Protein AF-A0A7S2QY95-F1 (afdb_monomer_lite)

Radius of gyration: 23.19 Å; chains: 1; bounding box: 65×45×65 Å

Structure (mmCIF, N/CA/C/O backbone):
data_AF-A0A7S2QY95-F1
#
_entry.id   AF-A0A7S2QY95-F1
#
loop_
_atom_site.group_PDB
_atom_site.id
_atom_site.type_symbol
_atom_site.label_atom_id
_atom_site.label_alt_id
_atom_site.label_comp_id
_atom_site.label_asym_id
_atom_site.label_entity_id
_atom_site.label_seq_id
_atom_site.pdbx_PDB_ins_code
_atom_site.Cartn_x
_atom_site.Cartn_y
_atom_site.Cartn_z
_atom_site.occupancy
_atom_site.B_iso_or_equiv
_atom_site.auth_seq_id
_atom_site.auth_comp_id
_atom_site.auth_asym_id
_atom_site.auth_atom_id
_atom_site.pdbx_PDB_model_num
ATOM 1 N N . PHE A 1 1 ? -26.913 -14.575 -24.805 1.00 24.47 1 PHE A N 1
ATOM 2 C CA . PHE A 1 1 ? -27.280 -13.683 -25.918 1.00 24.47 1 PHE A CA 1
ATOM 3 C C . PHE A 1 1 ? -26.791 -12.291 -25.570 1.00 24.47 1 PHE A C 1
ATOM 5 O O . PHE A 1 1 ? -27.277 -11.733 -24.597 1.00 24.47 1 PHE A O 1
ATOM 12 N N . SER A 1 2 ? -25.780 -11.774 -26.260 1.00 22.67 2 SER A N 1
ATOM 13 C CA . SER A 1 2 ? -25.308 -10.401 -26.062 1.00 22.67 2 SER A CA 1
ATOM 14 C C . SER A 1 2 ? -25.277 -9.720 -27.417 1.00 22.67 2 SER A C 1
ATOM 16 O O . SER A 1 2 ? -24.469 -10.082 -28.268 1.00 22.67 2 SER A O 1
ATOM 18 N N . SER A 1 3 ? -26.184 -8.774 -27.607 1.00 27.20 3 SER A N 1
ATOM 19 C CA . SER A 1 3 ? -26.197 -7.887 -28.764 1.00 27.20 3 SER A CA 1
ATOM 20 C C . SER A 1 3 ? -25.561 -6.561 -28.352 1.00 27.20 3 SER A C 1
ATOM 22 O O . SER A 1 3 ? -25.818 -6.063 -27.254 1.00 27.20 3 SER A O 1
ATOM 24 N N . ILE A 1 4 ? -24.696 -6.036 -29.214 1.00 30.75 4 ILE A N 1
ATOM 25 C CA . ILE A 1 4 ? -24.052 -4.728 -29.076 1.00 30.75 4 ILE A CA 1
ATOM 26 C C . ILE A 1 4 ? -24.971 -3.702 -29.728 1.00 30.75 4 ILE A C 1
ATOM 28 O O . ILE A 1 4 ? -25.503 -3.958 -30.806 1.00 30.75 4 ILE A O 1
ATOM 32 N N . TYR A 1 5 ? -25.127 -2.546 -29.091 1.00 32.78 5 TYR A N 1
ATOM 33 C CA . TYR A 1 5 ? -25.895 -1.441 -29.646 1.00 32.78 5 TYR A CA 1
ATOM 34 C C . TYR A 1 5 ? -25.088 -0.154 -29.557 1.00 32.78 5 TYR A C 1
ATOM 36 O O . TYR A 1 5 ? -24.395 0.091 -28.570 1.00 32.78 5 TYR A O 1
ATOM 44 N N . SER A 1 6 ? -25.172 0.640 -30.617 1.00 36.09 6 SER A N 1
ATOM 45 C CA . SER A 1 6 ? -24.443 1.889 -30.816 1.00 36.09 6 SER A CA 1
ATOM 46 C C . SER A 1 6 ? -25.407 2.953 -31.322 1.00 36.09 6 SER A C 1
ATOM 48 O O . SER A 1 6 ? -26.264 2.654 -32.153 1.00 36.09 6 SER A O 1
ATOM 50 N N . THR A 1 7 ? -25.226 4.191 -30.875 1.00 37.84 7 THR A N 1
ATOM 51 C CA . THR A 1 7 ? -25.863 5.367 -31.473 1.00 37.84 7 THR A CA 1
ATOM 52 C C . THR A 1 7 ? -24.799 6.412 -31.791 1.00 37.84 7 THR A C 1
ATOM 54 O O . THR A 1 7 ? -23.712 6.384 -31.212 1.00 37.84 7 THR A O 1
ATOM 57 N N . VAL A 1 8 ? -25.103 7.310 -32.723 1.00 41.44 8 VAL A N 1
ATOM 58 C CA . VAL A 1 8 ? -24.223 8.399 -33.154 1.00 41.44 8 VAL A CA 1
ATOM 59 C C . VAL A 1 8 ? -24.936 9.714 -32.871 1.00 41.44 8 VAL A C 1
ATOM 61 O O . VAL A 1 8 ? -26.116 9.857 -33.187 1.00 41.44 8 VAL A O 1
ATOM 64 N N . MET A 1 9 ? -24.219 10.658 -32.267 1.00 42.62 9 MET A N 1
ATOM 65 C CA . MET A 1 9 ? -24.684 12.025 -32.065 1.00 42.62 9 MET A CA 1
ATOM 66 C C . MET A 1 9 ? -23.600 12.982 -32.546 1.00 42.62 9 MET A C 1
ATOM 68 O O . MET A 1 9 ? -22.438 12.842 -32.163 1.00 42.62 9 MET A O 1
ATOM 72 N N . ASP A 1 10 ? -23.997 13.945 -33.369 1.00 47.09 10 ASP A N 1
ATOM 73 C CA . ASP A 1 10 ? -23.112 15.004 -33.835 1.00 47.09 10 ASP A CA 1
ATOM 74 C C . ASP A 1 10 ? -22.911 16.033 -32.715 1.00 47.09 10 ASP A C 1
ATOM 76 O O . ASP A 1 10 ? -23.877 16.533 -32.137 1.00 47.09 10 ASP A O 1
ATOM 80 N N . VAL A 1 11 ? -21.652 16.348 -32.405 1.00 46.66 11 VAL A N 1
ATOM 81 C CA . VAL A 1 11 ? -21.264 17.392 -31.442 1.00 46.66 11 VAL A CA 1
ATOM 82 C C . VAL A 1 11 ? -20.326 18.383 -32.122 1.00 46.66 11 VAL A C 1
ATOM 84 O O . VAL A 1 11 ? -19.432 17.979 -32.872 1.00 46.66 11 VAL A O 1
ATOM 87 N N . ASN A 1 12 ? -20.503 19.683 -31.876 1.00 47.72 12 ASN A N 1
ATOM 88 C CA . ASN A 1 12 ? -19.630 20.690 -32.473 1.00 47.72 12 ASN A CA 1
ATOM 89 C C . ASN A 1 12 ? -18.265 20.722 -31.768 1.00 47.72 12 ASN A C 1
ATOM 91 O O . ASN A 1 12 ? -18.117 20.398 -30.586 1.00 47.72 12 ASN A O 1
ATOM 95 N N . LEU A 1 13 ? -17.234 21.145 -32.504 1.00 40.94 13 LEU A N 1
ATOM 96 C CA . LEU A 1 13 ? -15.883 21.287 -31.964 1.00 40.94 13 LEU A CA 1
ATOM 97 C C . LEU A 1 13 ? -15.872 22.305 -30.811 1.00 40.94 13 LEU A C 1
ATOM 99 O O . LEU A 1 13 ? -16.264 23.457 -30.986 1.00 40.94 13 LEU A O 1
ATOM 103 N N . GLY A 1 14 ? -15.387 21.880 -29.643 1.00 40.41 14 GLY A N 1
ATOM 104 C CA . GLY A 1 14 ? -15.334 22.702 -28.430 1.00 40.41 14 GLY A CA 1
ATOM 105 C C . GLY A 1 14 ? -16.580 22.631 -27.540 1.00 40.41 14 GLY A C 1
ATOM 106 O O . GLY A 1 14 ? -16.559 23.201 -26.449 1.00 40.41 14 GLY A O 1
ATOM 107 N N . GLU A 1 15 ? -17.631 21.908 -27.939 1.00 42.28 15 GLU A N 1
ATOM 108 C CA . GLU A 1 15 ? -18.788 21.680 -27.071 1.00 42.28 15 GLU A CA 1
ATOM 109 C C . GLU A 1 15 ? -18.463 20.688 -25.946 1.00 42.28 15 GLU A C 1
ATOM 111 O O . GLU A 1 15 ? -17.775 19.673 -26.121 1.00 42.28 15 GLU A O 1
ATOM 116 N N . GLN A 1 16 ? -18.977 21.005 -24.759 1.00 38.88 16 GLN A N 1
ATOM 117 C CA . GLN A 1 16 ? -19.129 20.038 -23.684 1.00 38.88 16 GLN A CA 1
ATOM 118 C C . GLN A 1 16 ? -20.459 19.337 -23.903 1.00 38.88 16 GLN A C 1
ATOM 120 O O . GLN A 1 16 ? -21.488 19.991 -24.061 1.00 38.88 16 GLN A O 1
ATOM 125 N N . TYR A 1 17 ? -20.435 18.016 -23.901 1.00 44.50 17 TYR A N 1
ATOM 126 C CA . TYR A 1 17 ? -21.643 17.213 -23.957 1.00 44.50 17 TYR A CA 1
ATOM 127 C C . TYR A 1 17 ? -21.714 16.370 -22.695 1.00 44.50 17 TYR A C 1
ATOM 129 O O . TYR A 1 17 ? -20.695 16.009 -22.105 1.00 44.50 17 TYR A O 1
ATOM 137 N N . GLY A 1 18 ? -22.926 16.052 -22.269 1.00 40.97 18 GLY A N 1
ATOM 138 C CA . GLY A 1 18 ? -23.130 15.075 -21.221 1.00 40.97 18 GLY A CA 1
ATOM 139 C C . GLY A 1 18 ? -24.359 14.251 -21.516 1.00 40.97 18 GLY A C 1
ATOM 140 O O . GLY A 1 18 ? -25.303 14.738 -22.134 1.00 40.97 18 GLY A O 1
ATOM 141 N N . PHE A 1 19 ? -24.341 12.997 -21.091 1.00 46.19 19 PHE A N 1
ATOM 142 C CA . PHE A 1 19 ? -25.537 12.169 -21.098 1.00 46.19 19 PHE A CA 1
ATOM 143 C C . PHE A 1 19 ? -25.947 11.886 -19.657 1.00 46.19 19 PHE A C 1
ATOM 145 O O . PHE A 1 19 ? -25.110 11.642 -18.782 1.00 46.19 19 PHE A O 1
ATOM 152 N N . ALA A 1 20 ? -27.253 11.969 -19.410 1.00 39.69 20 ALA A N 1
ATOM 153 C CA . ALA A 1 20 ? -27.853 11.639 -18.132 1.00 39.69 20 ALA A CA 1
ATOM 154 C C . ALA A 1 20 ? -28.545 10.281 -18.243 1.00 39.69 20 ALA A C 1
ATOM 156 O O . ALA A 1 20 ? -29.417 10.087 -19.085 1.00 39.69 20 ALA A O 1
ATOM 157 N N . LEU A 1 21 ? -28.185 9.347 -17.371 1.00 43.72 21 LEU A N 1
ATOM 158 C CA . LEU A 1 21 ? -28.957 8.131 -17.162 1.00 43.72 21 LEU A CA 1
ATOM 159 C C . LEU A 1 21 ? -29.904 8.379 -15.995 1.00 43.72 21 LEU A C 1
ATOM 161 O O . LEU A 1 21 ? -29.448 8.656 -14.883 1.00 43.72 21 LEU A O 1
ATOM 165 N N . ILE A 1 22 ? -31.208 8.299 -16.255 1.00 42.00 22 ILE A N 1
ATOM 166 C CA . ILE A 1 22 ? -32.247 8.509 -15.247 1.00 42.00 22 ILE A CA 1
ATOM 167 C C . ILE A 1 22 ? -32.857 7.156 -14.895 1.00 42.00 22 ILE A C 1
ATOM 169 O O . ILE A 1 22 ? -33.333 6.440 -15.774 1.00 42.00 22 ILE A O 1
ATOM 173 N N . ASN A 1 23 ? -32.818 6.774 -13.620 1.00 42.03 23 ASN A N 1
ATOM 174 C CA . ASN A 1 23 ? -33.443 5.528 -13.187 1.00 42.03 23 ASN A CA 1
ATOM 175 C C . ASN A 1 23 ? -34.949 5.702 -12.917 1.00 42.03 23 ASN A C 1
ATOM 177 O O . ASN A 1 23 ? -35.483 6.810 -12.912 1.00 42.03 23 ASN A O 1
ATOM 181 N N . ALA A 1 24 ? -35.638 4.591 -12.642 1.00 37.69 24 ALA A N 1
ATOM 182 C CA . ALA A 1 24 ? -37.079 4.578 -12.375 1.00 37.69 24 ALA A CA 1
ATOM 183 C C . ALA A 1 24 ? -37.510 5.403 -11.143 1.00 37.69 24 ALA A C 1
ATOM 185 O O . ALA A 1 24 ? -38.691 5.708 -10.999 1.00 37.69 24 ALA A O 1
ATOM 186 N N . ALA A 1 25 ? -36.575 5.770 -10.262 1.00 38.50 25 ALA A N 1
ATOM 187 C CA . ALA A 1 25 ? -36.813 6.642 -9.114 1.00 38.50 25 ALA A CA 1
ATOM 188 C C . ALA A 1 25 ? -36.554 8.134 -9.425 1.00 38.50 25 ALA A C 1
ATOM 190 O O . ALA A 1 25 ? -36.654 8.969 -8.530 1.00 38.50 25 ALA A O 1
ATOM 191 N N . GLY A 1 26 ? -36.227 8.484 -10.677 1.00 39.44 26 GLY A N 1
ATOM 192 C CA . GLY A 1 26 ? -35.911 9.851 -11.103 1.00 39.44 26 GLY A CA 1
ATOM 193 C C . GLY A 1 26 ? -34.479 10.295 -10.782 1.00 39.44 26 GLY A C 1
ATOM 194 O O . GLY A 1 26 ? -34.140 11.464 -10.975 1.00 39.44 26 GLY A O 1
ATOM 195 N N . GLU A 1 27 ? -33.627 9.388 -10.299 1.00 37.03 27 GLU A N 1
ATOM 196 C CA . GLU A 1 27 ? -32.240 9.695 -9.953 1.00 37.03 27 GLU A CA 1
ATOM 197 C C . GLU A 1 27 ? -31.374 9.763 -11.210 1.00 37.03 27 GLU A C 1
ATOM 199 O O . GLU A 1 27 ? -31.453 8.887 -12.071 1.00 37.03 27 GLU A O 1
ATOM 204 N N . ARG A 1 28 ? -30.525 10.792 -11.298 1.00 39.47 28 ARG A N 1
ATOM 205 C CA . ARG A 1 28 ? -29.716 11.092 -12.484 1.00 39.47 28 ARG A CA 1
ATOM 206 C C . ARG A 1 28 ? -28.247 10.779 -12.230 1.00 39.47 28 ARG A C 1
ATOM 208 O O . ARG A 1 28 ? -27.662 11.314 -11.294 1.00 39.47 28 ARG A O 1
ATOM 215 N N . MET A 1 29 ? -27.629 9.984 -13.094 1.00 33.69 29 MET A N 1
ATOM 216 C CA . MET A 1 29 ? -26.171 9.932 -13.220 1.00 33.69 29 MET A CA 1
ATOM 217 C C . MET A 1 29 ? -25.768 10.681 -14.477 1.00 33.69 29 MET A C 1
ATOM 219 O O . MET A 1 29 ? -26.289 10.389 -15.547 1.00 33.69 29 MET A O 1
ATOM 223 N N . PHE A 1 30 ? -24.860 11.639 -14.337 1.00 34.69 30 PHE A N 1
ATOM 224 C CA . PHE A 1 30 ? -24.438 12.517 -15.418 1.00 34.69 30 PHE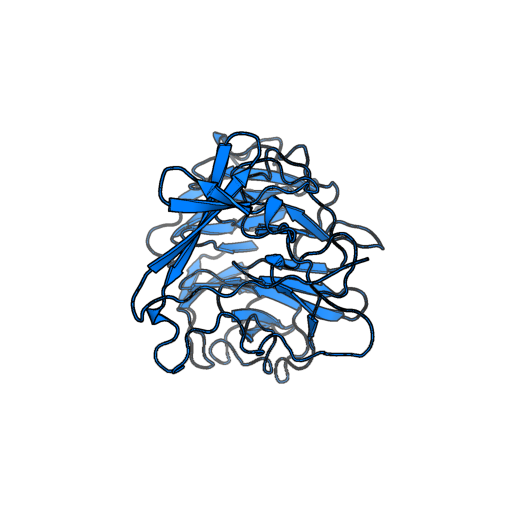 A CA 1
ATOM 225 C C . PHE A 1 30 ? -22.955 12.302 -15.695 1.00 34.69 30 PHE A C 1
ATOM 227 O O . PHE A 1 30 ? -22.142 12.384 -14.774 1.00 34.69 30 PHE A O 1
ATOM 234 N N . GLU A 1 31 ? -22.609 12.019 -16.946 1.00 38.22 31 GLU A N 1
ATOM 235 C CA . GLU A 1 31 ? -21.220 11.909 -17.384 1.00 38.22 31 GLU A CA 1
ATOM 236 C C . GLU A 1 31 ? -20.905 13.041 -18.360 1.00 38.22 31 GLU A C 1
ATOM 238 O O . GLU A 1 31 ? -21.672 13.288 -19.288 1.00 38.22 31 GLU A O 1
ATOM 243 N N . LEU A 1 32 ? -19.797 13.749 -18.117 1.00 30.59 32 LEU A N 1
ATOM 244 C CA . LEU A 1 32 ? -19.348 14.904 -18.895 1.00 30.59 32 LEU A CA 1
ATOM 245 C C . LEU A 1 32 ? -18.201 14.510 -19.830 1.00 30.59 32 LEU A C 1
ATOM 247 O O . LEU A 1 32 ? -17.141 14.081 -19.376 1.00 30.59 32 LEU A O 1
ATOM 251 N N . GLY A 1 33 ? -18.390 14.732 -21.127 1.00 40.75 33 GLY A N 1
ATOM 252 C CA . GLY A 1 33 ? -17.344 14.719 -22.144 1.00 40.75 33 GLY A CA 1
ATOM 253 C C . GLY A 1 33 ? -16.950 16.141 -22.555 1.00 40.75 33 GLY A C 1
ATOM 254 O O . GLY A 1 33 ? -17.764 17.063 -22.538 1.00 40.75 33 GLY A O 1
ATOM 255 N N . ASN A 1 34 ? -15.688 16.339 -22.943 1.00 33.59 34 ASN A N 1
ATOM 256 C CA . ASN A 1 34 ? -15.215 17.598 -23.527 1.00 33.59 34 ASN A CA 1
ATOM 257 C C . ASN A 1 34 ? -14.515 17.321 -24.866 1.00 33.59 34 ASN A C 1
ATOM 259 O O . ASN A 1 34 ? -13.537 16.570 -24.920 1.00 33.59 34 ASN A O 1
ATOM 263 N N . SER A 1 35 ? -15.008 17.958 -25.932 1.00 35.22 35 SER A N 1
ATOM 264 C CA . SER A 1 35 ? -14.480 17.881 -27.302 1.00 35.22 35 SER A CA 1
ATOM 265 C C . SER A 1 35 ? -12.999 18.299 -27.431 1.00 35.22 35 SER A C 1
ATOM 267 O O . SER A 1 35 ? -12.289 17.810 -28.310 1.00 35.22 35 SER A O 1
ATOM 269 N N . ALA A 1 36 ? -12.465 19.116 -26.515 1.00 33.81 36 ALA A N 1
ATOM 270 C CA . ALA A 1 36 ? -11.082 19.605 -26.560 1.00 33.81 36 ALA A CA 1
ATOM 271 C C . ALA A 1 36 ? -9.999 18.508 -26.443 1.00 33.81 36 ALA A C 1
ATOM 273 O O . ALA A 1 36 ? -8.845 18.759 -26.781 1.00 33.81 36 ALA A O 1
ATOM 274 N N . ARG A 1 37 ? -10.333 17.282 -26.006 1.00 37.44 37 ARG A N 1
ATOM 275 C CA . ARG A 1 37 ? -9.394 16.138 -26.022 1.00 37.44 37 ARG A CA 1
ATOM 276 C C . ARG A 1 37 ? -9.159 15.541 -27.420 1.00 37.44 37 ARG A C 1
ATOM 278 O O . ARG A 1 37 ? -8.276 14.701 -27.558 1.00 37.44 37 ARG A O 1
ATOM 285 N N . PHE A 1 38 ? -9.895 15.977 -28.446 1.00 40.19 38 PHE A N 1
ATOM 286 C CA . PHE A 1 38 ? -9.922 15.354 -29.778 1.00 40.19 38 PHE A CA 1
ATOM 287 C C . PHE A 1 38 ? -9.605 16.338 -30.921 1.00 40.19 38 PHE A C 1
ATOM 289 O O . PHE A 1 38 ? -10.160 16.242 -32.010 1.00 40.19 38 PHE A O 1
ATOM 296 N N . ILE A 1 39 ? -8.684 17.281 -30.688 1.00 37.03 39 ILE A N 1
ATOM 297 C CA . ILE A 1 39 ? -8.351 18.399 -31.599 1.00 37.03 39 ILE A CA 1
ATOM 298 C C . ILE A 1 39 ? -7.905 17.968 -33.016 1.00 37.03 39 ILE A C 1
ATOM 300 O O . ILE A 1 39 ? -7.988 18.771 -33.939 1.00 37.03 39 ILE A O 1
ATOM 304 N N . ASN A 1 40 ? -7.489 16.713 -33.226 1.00 35.53 40 ASN A N 1
ATOM 305 C CA . ASN A 1 40 ? -6.891 16.266 -34.493 1.00 35.53 40 ASN A CA 1
ATOM 306 C C . ASN A 1 40 ? -7.693 15.211 -35.277 1.00 35.53 40 ASN A C 1
ATOM 308 O O . ASN A 1 40 ? -7.124 14.572 -36.159 1.00 35.53 40 ASN A O 1
ATOM 312 N N . ILE A 1 41 ? -8.985 15.008 -35.001 1.00 40.22 41 ILE A N 1
ATOM 313 C CA . ILE A 1 41 ? -9.787 14.015 -35.739 1.00 40.22 41 ILE A CA 1
ATOM 314 C C . ILE A 1 41 ? -10.939 14.732 -36.444 1.00 40.22 41 ILE A C 1
ATOM 316 O O . ILE A 1 41 ? -11.922 15.129 -35.829 1.00 40.22 41 ILE A O 1
ATOM 320 N N . HIS A 1 42 ? -10.797 14.941 -37.753 1.00 30.55 42 HIS A N 1
ATOM 321 C CA . HIS A 1 42 ? -11.740 15.691 -38.587 1.00 30.55 42 HIS A CA 1
ATOM 322 C C . HIS A 1 42 ? -13.049 14.951 -38.917 1.00 30.55 42 HIS A C 1
ATOM 324 O O . HIS A 1 42 ? -13.632 15.225 -39.959 1.00 30.55 42 HIS A O 1
ATOM 330 N N . GLN A 1 43 ? -13.551 14.088 -38.027 1.00 31.12 43 GLN A N 1
ATOM 331 C CA . GLN A 1 43 ? -14.965 13.698 -37.960 1.00 31.12 43 GLN A CA 1
ATOM 332 C C . GLN A 1 43 ? -15.347 13.381 -36.503 1.00 31.12 43 GLN A C 1
ATOM 334 O O . GLN A 1 43 ? -14.679 12.553 -35.879 1.00 31.12 43 GLN A O 1
ATOM 339 N N . PRO A 1 44 ? -16.396 14.007 -35.931 1.00 33.06 44 PRO A N 1
ATOM 340 C CA . PRO A 1 44 ? -16.878 13.679 -34.598 1.00 33.06 44 PRO A CA 1
ATOM 341 C C . PRO A 1 44 ? -17.721 12.407 -34.694 1.00 33.06 44 PRO A C 1
ATOM 343 O O . PRO A 1 44 ? -18.944 12.439 -34.721 1.00 33.06 44 PRO A O 1
ATOM 346 N N . VAL A 1 45 ? -17.047 11.268 -34.781 1.00 32.03 45 VAL A N 1
ATOM 347 C CA . VAL A 1 45 ? -17.688 9.963 -34.690 1.00 32.03 45 VAL A CA 1
ATOM 348 C C . VAL A 1 45 ? -17.337 9.396 -33.319 1.00 32.03 45 VAL A C 1
ATOM 350 O O . VAL A 1 45 ? -16.172 9.125 -33.038 1.00 32.03 45 VAL A O 1
ATOM 353 N N . LEU A 1 46 ? -18.337 9.124 -32.473 1.00 35.00 46 LEU A N 1
ATOM 354 C CA . LEU A 1 46 ? -18.188 8.241 -31.299 1.00 35.00 46 LEU A CA 1
ATOM 355 C C . LEU A 1 46 ? -17.955 6.767 -31.698 1.00 35.00 46 LEU A C 1
ATOM 357 O O . LEU A 1 46 ? -18.193 5.851 -30.918 1.00 35.00 46 LEU A O 1
ATOM 361 N N . THR A 1 47 ? -17.480 6.520 -32.916 1.00 32.38 47 THR A N 1
ATOM 362 C CA . THR A 1 47 ? -17.123 5.210 -33.439 1.00 32.38 47 THR A CA 1
ATOM 363 C C . THR A 1 47 ? -16.019 5.354 -34.483 1.00 32.38 47 THR A C 1
ATOM 365 O O . THR A 1 47 ? -16.254 5.245 -35.679 1.00 32.38 47 THR A O 1
ATOM 368 N N . GLU A 1 48 ? -14.784 5.498 -34.020 1.00 28.97 48 GLU A N 1
ATOM 369 C CA . GLU A 1 48 ? -13.675 4.791 -34.653 1.00 28.97 48 GLU A CA 1
ATOM 370 C C . GLU A 1 48 ? -12.999 3.938 -33.587 1.00 28.97 48 GLU A C 1
ATOM 372 O O . GLU A 1 48 ? -12.146 4.387 -32.828 1.00 28.97 48 GLU A O 1
ATOM 377 N N . GLY A 1 49 ? -13.449 2.689 -33.486 1.00 30.62 49 GLY A N 1
ATOM 378 C CA . GLY A 1 49 ? -12.612 1.566 -33.907 1.00 30.62 49 GLY A CA 1
ATOM 379 C C . GLY A 1 49 ? -11.285 1.276 -33.205 1.00 30.62 49 GLY A C 1
ATOM 380 O O . GLY A 1 49 ? -10.749 0.194 -33.395 1.00 30.62 49 GLY A O 1
ATOM 381 N N . SER A 1 50 ? -10.765 2.135 -32.336 1.00 31.11 50 SER A N 1
ATOM 382 C CA . SER A 1 50 ? -9.588 1.832 -31.510 1.00 31.11 50 SER A CA 1
ATOM 383 C C . SER A 1 50 ? -9.933 0.954 -30.297 1.00 31.11 50 SER A C 1
ATOM 385 O O . SER A 1 50 ? -9.045 0.493 -29.586 1.00 31.11 50 SER A O 1
ATOM 387 N N . CYS A 1 51 ? -11.218 0.615 -30.134 1.00 30.73 51 CYS A N 1
ATOM 388 C CA . CYS A 1 51 ? -11.702 -0.522 -29.346 1.00 30.73 51 CYS A CA 1
ATOM 389 C C . CYS A 1 51 ? -12.088 -1.747 -30.210 1.00 30.73 51 CYS A C 1
ATOM 391 O O . CYS A 1 51 ? -12.709 -2.668 -29.688 1.00 30.73 51 CYS A O 1
ATOM 393 N N . LEU A 1 52 ? -11.751 -1.775 -31.512 1.00 29.52 52 LEU A N 1
ATOM 394 C CA . LEU A 1 52 ? -12.091 -2.865 -32.451 1.00 29.52 52 LEU A CA 1
ATOM 395 C C . LEU A 1 52 ? -10.905 -3.762 -32.845 1.00 29.52 52 LEU A C 1
ATOM 397 O O . LEU A 1 52 ? -10.981 -4.479 -33.840 1.00 29.52 52 LEU A O 1
ATOM 401 N N . ALA A 1 53 ? -9.831 -3.804 -32.056 1.00 25.94 53 ALA A N 1
ATOM 402 C CA . ALA A 1 53 ? -8.932 -4.951 -32.134 1.00 25.94 53 ALA A CA 1
ATOM 403 C C . ALA A 1 53 ? -9.502 -6.091 -31.274 1.00 25.94 53 ALA A C 1
ATOM 405 O O . ALA A 1 53 ? -9.408 -6.064 -30.047 1.00 25.94 53 ALA A O 1
ATOM 406 N N . GLU A 1 54 ? -10.087 -7.104 -31.916 1.00 28.75 54 GLU A N 1
ATOM 407 C CA . GLU A 1 54 ? -10.260 -8.414 -31.291 1.00 28.75 54 GLU A CA 1
ATOM 408 C C . GLU A 1 54 ? -8.878 -8.977 -30.925 1.00 28.75 54 GLU A C 1
ATOM 410 O O . GLU A 1 54 ? -8.067 -9.267 -31.804 1.00 28.75 54 GLU A O 1
ATOM 415 N N . ILE A 1 55 ? -8.602 -9.179 -29.635 1.00 29.16 55 ILE A N 1
ATOM 416 C CA . ILE A 1 55 ? -7.515 -10.071 -29.215 1.00 29.16 55 ILE A CA 1
ATOM 417 C C . ILE A 1 55 ? -8.144 -11.440 -28.963 1.00 29.16 55 ILE A C 1
ATOM 419 O O . ILE A 1 55 ? -8.657 -11.722 -27.882 1.00 29.16 55 ILE A O 1
ATOM 423 N N . ASN A 1 56 ? -8.137 -12.281 -29.995 1.00 27.89 56 ASN A N 1
ATOM 424 C CA . ASN A 1 56 ? -8.663 -13.639 -29.943 1.00 27.89 56 ASN A CA 1
ATOM 425 C C . ASN A 1 56 ? -7.532 -14.657 -29.750 1.00 27.89 56 ASN A C 1
ATOM 427 O O . ASN A 1 56 ? -6.881 -15.068 -30.706 1.00 27.89 56 ASN A O 1
ATOM 431 N N . ALA A 1 57 ? -7.351 -15.088 -28.501 1.00 24.39 57 ALA A N 1
ATOM 432 C CA . ALA A 1 57 ? -7.060 -16.472 -28.123 1.00 24.39 57 ALA A CA 1
ATOM 433 C C . ALA A 1 57 ? -7.309 -16.634 -26.610 1.00 24.39 57 ALA A C 1
ATOM 435 O O . ALA A 1 57 ? -6.424 -16.381 -25.800 1.00 24.39 57 ALA A O 1
ATOM 436 N N . GLY A 1 58 ? -8.517 -17.065 -26.228 1.00 23.36 58 GLY A N 1
ATOM 437 C CA . GLY A 1 58 ? -8.714 -17.738 -24.936 1.00 23.36 58 GLY A CA 1
ATOM 438 C C . GLY A 1 58 ? -9.248 -16.941 -23.737 1.00 23.36 58 GLY A C 1
ATOM 439 O O . GLY A 1 58 ? -8.927 -17.322 -22.619 1.00 23.36 58 GLY A O 1
ATOM 440 N N . GLY A 1 59 ? -10.111 -15.931 -23.922 1.00 23.62 59 GLY A N 1
ATOM 441 C CA . GLY A 1 59 ? -11.005 -15.451 -22.846 1.00 23.62 59 GLY A CA 1
ATOM 442 C C . GLY A 1 59 ? -10.988 -13.936 -22.613 1.00 23.62 59 GLY A C 1
ATOM 443 O O . GLY A 1 59 ? -10.071 -13.404 -22.005 1.00 23.62 59 GLY A O 1
ATOM 444 N N . THR A 1 60 ? -12.016 -13.236 -23.093 1.00 23.02 60 THR A N 1
ATOM 445 C CA . THR A 1 60 ? -12.180 -11.765 -23.078 1.00 23.02 60 THR A CA 1
ATOM 446 C C . THR A 1 60 ? -13.069 -11.292 -21.894 1.00 23.02 60 THR A C 1
ATOM 448 O O . THR A 1 60 ? -13.990 -12.012 -21.516 1.00 23.02 60 THR A O 1
ATOM 451 N N . VAL A 1 61 ? -12.732 -10.221 -21.141 1.00 27.06 61 VAL A N 1
ATOM 452 C CA . VAL A 1 61 ? -12.964 -8.752 -21.343 1.00 27.06 61 VAL A CA 1
ATOM 453 C C . VAL A 1 61 ? -14.335 -8.202 -20.839 1.00 27.06 61 VAL A C 1
ATOM 455 O O . VAL A 1 61 ? -15.329 -8.918 -20.764 1.00 27.06 61 VAL A O 1
ATOM 458 N N . TYR A 1 62 ? -14.339 -6.919 -20.424 1.00 24.81 62 TYR A N 1
ATOM 459 C CA . TYR A 1 62 ? -15.387 -6.091 -19.776 1.00 24.81 62 TYR A CA 1
ATOM 460 C C . TYR A 1 62 ? -16.827 -6.220 -20.286 1.00 24.81 62 TYR A C 1
ATOM 462 O O . TYR A 1 62 ? -17.077 -6.373 -21.478 1.00 24.81 62 TYR A O 1
ATOM 470 N N . ARG A 1 63 ? -17.797 -6.011 -19.377 1.00 25.02 63 ARG A N 1
ATOM 471 C CA . ARG A 1 63 ? -19.230 -5.945 -19.706 1.00 25.02 63 ARG A CA 1
ATOM 472 C C . ARG A 1 63 ? -19.743 -4.505 -19.809 1.00 25.02 63 ARG A C 1
ATOM 474 O O . ARG A 1 63 ? -19.751 -3.767 -18.828 1.00 25.02 63 ARG A O 1
ATOM 481 N N . ASN A 1 64 ? -20.232 -4.178 -21.005 1.00 29.62 64 ASN A N 1
ATOM 482 C CA . ASN A 1 64 ? -21.070 -3.023 -21.329 1.00 29.62 64 ASN A CA 1
ATOM 483 C C . ASN A 1 64 ? -22.367 -2.992 -20.497 1.00 29.62 64 ASN A C 1
ATOM 485 O O . ASN A 1 64 ? -22.945 -4.038 -20.190 1.00 29.62 64 ASN A O 1
ATOM 489 N N . ARG A 1 65 ? -22.847 -1.782 -20.179 1.00 36.66 65 ARG A N 1
ATOM 490 C CA . ARG A 1 65 ? -24.174 -1.531 -19.586 1.00 36.66 65 ARG A CA 1
ATOM 491 C C . ARG A 1 65 ? -25.235 -1.474 -20.695 1.00 36.66 65 ARG A C 1
ATOM 493 O O . ARG A 1 65 ? -24.962 -0.988 -21.786 1.00 36.66 65 ARG A O 1
ATOM 500 N N . GLN A 1 66 ? -26.424 -2.012 -20.427 1.00 31.88 66 GLN A N 1
ATOM 501 C CA . GLN A 1 66 ? -27.500 -2.200 -21.408 1.00 31.88 66 GLN A CA 1
ATOM 502 C C . GLN A 1 66 ? -28.284 -0.894 -21.643 1.00 31.88 66 GLN A C 1
ATOM 504 O O . GLN A 1 66 ? -28.747 -0.288 -20.680 1.00 31.88 66 GLN A O 1
ATOM 509 N N . VAL A 1 67 ? -28.458 -0.492 -22.907 1.00 37.47 67 VAL A N 1
ATOM 510 C CA . VAL A 1 67 ? -29.311 0.635 -23.345 1.00 37.47 67 VAL A CA 1
ATOM 511 C C . VAL A 1 67 ? -30.383 0.090 -24.313 1.00 37.47 67 VAL A C 1
ATOM 513 O O . VAL A 1 67 ? -30.091 -0.888 -25.009 1.00 37.47 67 VAL A O 1
ATOM 516 N N . PRO A 1 68 ? -31.619 0.634 -24.339 1.00 34.09 68 PRO A N 1
ATOM 517 C CA . PRO A 1 68 ? -32.726 0.133 -25.163 1.00 34.09 68 PRO A CA 1
ATOM 518 C C . PRO A 1 68 ? -32.504 0.340 -26.661 1.00 34.09 68 PRO A C 1
ATOM 520 O O . PRO A 1 68 ? -31.693 1.163 -27.077 1.00 34.09 68 PRO A O 1
ATOM 523 N N . THR A 1 69 ? -33.218 -0.440 -27.472 1.00 35.94 69 THR A N 1
ATOM 524 C CA . THR A 1 69 ? -32.874 -0.649 -28.897 1.00 35.94 69 THR A CA 1
ATOM 525 C C . THR A 1 69 ? -34.066 -0.528 -29.825 1.00 35.94 69 THR A C 1
ATOM 527 O O . THR A 1 69 ? -33.899 -0.393 -31.034 1.00 35.94 69 THR A O 1
ATOM 530 N N . GLU A 1 70 ? -35.272 -0.513 -29.261 1.00 40.06 70 GLU A N 1
ATOM 531 C CA . GLU A 1 70 ? -36.458 -0.124 -29.997 1.00 40.06 70 GLU A CA 1
ATOM 532 C C . GLU A 1 70 ? -36.622 1.391 -29.903 1.00 40.06 70 GLU A C 1
ATOM 534 O O . GLU A 1 70 ? -36.582 1.973 -28.820 1.00 40.06 70 GLU A O 1
ATOM 539 N N . GLN A 1 71 ? -36.850 2.041 -31.042 1.00 42.25 71 GLN A N 1
ATOM 540 C CA . GLN A 1 71 ? -37.097 3.483 -31.104 1.00 42.25 71 GLN A CA 1
ATOM 541 C C . GLN A 1 71 ? -38.350 3.893 -30.306 1.00 42.25 71 GLN A C 1
ATOM 543 O O . GLN A 1 71 ? -38.450 5.024 -29.852 1.00 42.25 71 GLN A O 1
ATOM 548 N N . SER A 1 72 ? -39.274 2.956 -30.068 1.00 44.88 72 SER A N 1
ATOM 549 C CA . SER A 1 72 ? -40.431 3.107 -29.172 1.00 44.88 72 SER A CA 1
ATOM 550 C C . SER A 1 72 ? -40.049 3.284 -27.695 1.00 44.88 72 SER A C 1
ATOM 552 O O . SER A 1 72 ? -40.855 3.784 -26.914 1.00 44.88 72 SER A O 1
ATOM 554 N N . GLN A 1 73 ? -38.839 2.875 -27.307 1.00 39.84 73 GLN A N 1
ATOM 555 C CA . GLN A 1 73 ? -38.297 2.968 -25.950 1.00 39.84 73 GLN A CA 1
ATOM 556 C C . GLN A 1 73 ? -37.392 4.187 -25.766 1.00 39.84 73 GLN A C 1
ATOM 558 O O . GLN A 1 73 ? -36.869 4.362 -24.667 1.00 39.84 73 GLN A O 1
ATOM 563 N N . ILE A 1 74 ? -37.205 4.993 -26.821 1.00 45.25 74 ILE A N 1
ATOM 564 C CA . ILE A 1 74 ? -36.459 6.250 -26.815 1.00 45.25 74 ILE A CA 1
ATOM 565 C C . ILE A 1 74 ? -37.431 7.383 -27.171 1.00 45.25 74 ILE A C 1
ATOM 567 O O . ILE A 1 74 ? -37.835 7.528 -28.323 1.00 45.25 74 ILE A O 1
ATOM 571 N N . THR A 1 75 ? -37.832 8.188 -26.194 1.00 46.03 75 THR A N 1
ATOM 572 C CA . THR A 1 75 ? -38.848 9.237 -26.358 1.00 46.03 75 THR A CA 1
ATOM 573 C C . THR A 1 75 ? -38.255 10.620 -26.147 1.00 46.03 75 THR A C 1
ATOM 575 O O . THR A 1 75 ? -37.541 10.836 -25.177 1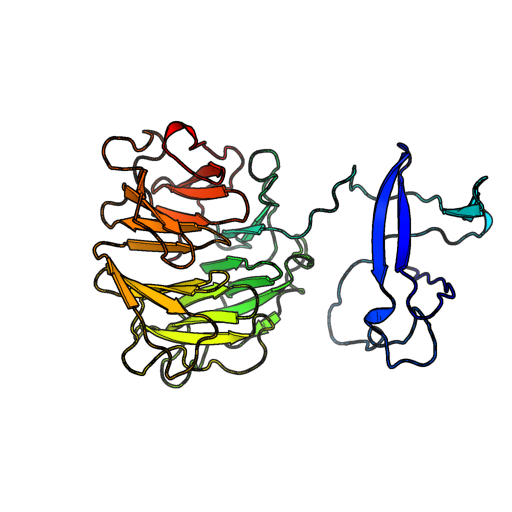.00 46.03 75 THR A O 1
ATOM 578 N N . LEU A 1 76 ? -38.580 11.577 -27.017 1.00 45.59 76 LEU A N 1
ATOM 579 C CA . LEU A 1 76 ? -38.196 12.974 -26.821 1.00 45.59 76 LEU A CA 1
ATOM 580 C C . LEU A 1 76 ? -39.087 13.605 -25.738 1.00 45.59 76 LEU A C 1
ATOM 582 O O . LEU A 1 76 ? -40.312 13.610 -25.871 1.00 45.59 76 LEU A O 1
ATOM 586 N N . ASN A 1 77 ? -38.491 14.110 -24.664 1.00 53.00 77 ASN A N 1
ATOM 587 C CA . ASN A 1 77 ? -39.212 14.719 -23.556 1.00 53.00 77 ASN A CA 1
ATOM 588 C C . ASN A 1 77 ? -39.601 16.178 -23.859 1.00 53.00 77 ASN A C 1
ATOM 590 O O . ASN A 1 77 ? -39.213 16.764 -24.873 1.00 53.00 77 ASN A O 1
ATOM 594 N N . ALA A 1 78 ? -40.388 16.781 -22.965 1.00 47.69 78 ALA A N 1
ATOM 595 C CA . ALA A 1 78 ? -40.925 18.133 -23.143 1.00 47.69 78 ALA A CA 1
ATOM 596 C C . ALA A 1 78 ? -39.852 19.240 -23.238 1.00 47.69 78 ALA A C 1
ATOM 598 O O . ALA A 1 78 ? -40.168 20.346 -23.672 1.00 47.69 78 ALA A O 1
ATOM 599 N N . ASN A 1 79 ? -38.601 18.945 -22.870 1.00 45.78 79 ASN A N 1
ATOM 600 C CA . ASN A 1 79 ? -37.464 19.860 -22.970 1.00 45.78 79 ASN A CA 1
ATOM 601 C C . ASN A 1 79 ? -36.641 19.652 -24.254 1.00 45.78 79 ASN A C 1
ATOM 603 O O . ASN A 1 79 ? -35.653 20.352 -24.458 1.00 45.78 79 ASN A O 1
ATOM 607 N N . GLY A 1 80 ? -37.033 18.712 -25.121 1.00 42.62 80 GLY A N 1
ATOM 608 C CA . GLY A 1 80 ? -36.307 18.388 -26.349 1.00 42.62 80 GLY A CA 1
ATOM 609 C C . GLY A 1 80 ? -35.131 17.426 -26.152 1.00 42.62 80 GLY A C 1
ATOM 610 O O . GLY A 1 80 ? -34.261 17.360 -27.017 1.00 42.62 80 GLY A O 1
ATOM 611 N N . GLU A 1 81 ? -35.088 16.685 -25.043 1.00 42.69 81 GLU A N 1
ATOM 612 C CA . GLU A 1 81 ? -34.043 15.694 -24.743 1.00 42.69 81 GLU A CA 1
ATOM 613 C C . GLU A 1 81 ? -34.560 14.274 -25.027 1.00 42.69 81 GLU A C 1
ATOM 615 O O . GLU A 1 81 ? -35.748 14.009 -24.865 1.00 42.69 81 GLU A O 1
ATOM 620 N N . TYR A 1 82 ? -33.699 13.342 -25.444 1.00 43.19 82 TYR A N 1
ATOM 621 C CA . TYR A 1 82 ? -34.093 11.947 -25.682 1.00 43.19 82 TYR A CA 1
ATOM 622 C C . TYR A 1 82 ? -33.966 11.104 -24.398 1.00 43.19 82 TYR A C 1
ATOM 624 O O . TYR A 1 82 ? -32.864 10.927 -23.885 1.00 43.19 82 TYR A O 1
ATOM 632 N N . ASP A 1 83 ? -35.075 10.531 -23.927 1.00 40.84 83 ASP A N 1
ATOM 633 C CA . ASP A 1 83 ? -35.159 9.622 -22.775 1.00 40.84 83 ASP A CA 1
ATOM 634 C C . ASP A 1 83 ? -35.217 8.162 -23.242 1.00 40.84 83 ASP A C 1
ATOM 636 O O . ASP A 1 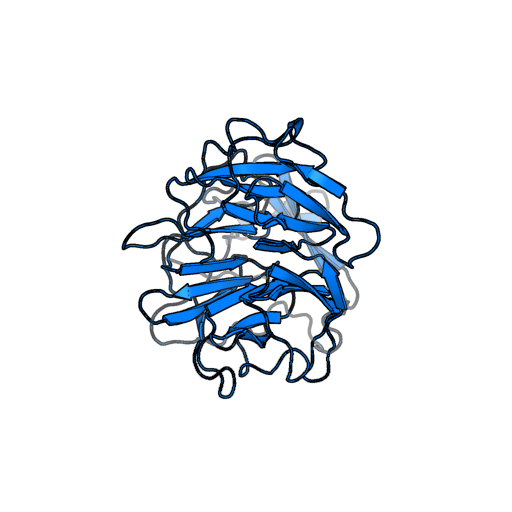83 ? -35.975 7.866 -24.158 1.00 40.84 83 ASP A O 1
ATOM 640 N N . ALA A 1 84 ? -34.497 7.230 -22.601 1.00 41.53 84 ALA A N 1
ATOM 641 C CA . ALA A 1 84 ? -34.526 5.802 -22.950 1.00 41.53 84 ALA A CA 1
ATOM 642 C C . ALA A 1 84 ? -34.878 4.890 -21.752 1.00 41.53 84 ALA A C 1
ATOM 644 O O . ALA A 1 84 ? -34.274 5.025 -20.688 1.00 41.53 84 ALA A O 1
ATOM 645 N N . ALA A 1 85 ? -35.802 3.928 -21.909 1.00 37.22 85 ALA A N 1
ATOM 646 C CA . ALA A 1 85 ? -36.259 3.029 -20.828 1.00 37.22 85 ALA A CA 1
ATOM 647 C C . ALA A 1 85 ? -35.907 1.535 -21.041 1.00 37.22 85 ALA A C 1
ATOM 649 O O . ALA A 1 85 ? -36.286 0.946 -22.053 1.00 37.22 85 ALA A O 1
ATOM 650 N N . GLY A 1 86 ? -35.234 0.887 -20.070 1.00 37.91 86 GLY A N 1
ATOM 651 C CA . GLY A 1 86 ? -34.893 -0.551 -20.112 1.00 37.91 86 GLY A CA 1
ATOM 652 C C . GLY A 1 86 ? -34.660 -1.207 -18.737 1.00 37.91 86 GLY A C 1
ATOM 653 O O . GLY A 1 86 ? -34.326 -0.534 -17.763 1.00 37.91 86 GLY A O 1
ATOM 654 N N . THR A 1 87 ? -34.853 -2.531 -18.646 1.00 32.06 87 THR A N 1
ATOM 655 C CA . THR A 1 87 ? -34.697 -3.316 -17.402 1.00 32.06 87 THR A CA 1
ATOM 656 C C . THR A 1 87 ? -33.228 -3.630 -17.121 1.00 32.06 87 THR A C 1
ATOM 658 O O . THR A 1 87 ? -32.516 -4.092 -18.009 1.00 32.06 87 THR A O 1
ATOM 661 N N . TRP A 1 88 ? -32.777 -3.440 -15.878 1.00 30.84 88 TRP A N 1
ATOM 662 C CA . TRP A 1 88 ? -31.367 -3.563 -15.504 1.00 30.84 88 TRP A CA 1
ATOM 663 C C . TRP A 1 88 ? -31.118 -4.477 -14.294 1.00 30.84 88 TRP A C 1
ATOM 665 O O . TRP A 1 88 ? -31.944 -4.576 -13.387 1.00 30.84 88 TRP A O 1
ATOM 675 N N . GLY A 1 89 ? -29.949 -5.129 -14.290 1.00 31.36 89 GLY A N 1
ATOM 676 C CA . GLY A 1 89 ? -29.396 -5.886 -13.165 1.00 31.36 89 GLY A CA 1
ATOM 677 C C . GLY A 1 89 ? -28.703 -4.970 -12.149 1.00 31.36 89 GLY A C 1
ATOM 678 O O . GLY A 1 89 ? -27.877 -4.142 -12.505 1.00 31.36 89 GLY A O 1
ATOM 679 N N . SER A 1 90 ? -29.054 -5.144 -10.881 1.00 27.28 90 SER A N 1
ATOM 680 C CA . SER A 1 90 ? -28.777 -4.301 -9.710 1.00 27.28 90 SER A CA 1
ATOM 681 C C . SER A 1 90 ? -27.425 -3.552 -9.633 1.00 27.28 90 SER A C 1
ATOM 683 O O . SER A 1 90 ? -26.424 -4.110 -9.183 1.00 27.28 90 SER A O 1
ATOM 685 N N . CYS A 1 91 ? -27.435 -2.235 -9.870 1.00 30.94 91 CYS A N 1
ATOM 686 C CA . CYS A 1 91 ? -26.763 -1.253 -8.997 1.00 30.94 91 CYS A CA 1
ATOM 687 C C . CYS A 1 91 ? -27.744 -0.150 -8.559 1.00 30.94 91 CYS A C 1
ATOM 689 O O . CYS A 1 91 ? -27.950 0.867 -9.204 1.00 30.94 91 CYS A O 1
ATOM 691 N N . THR A 1 92 ? -28.378 -0.331 -7.417 1.00 25.00 92 THR A N 1
ATOM 692 C CA . THR A 1 92 ? -29.307 0.657 -6.863 1.00 25.00 92 THR A CA 1
ATOM 693 C C . THR A 1 92 ? -28.574 1.944 -6.429 1.00 25.00 92 THR A C 1
ATOM 695 O O . THR A 1 92 ? -27.854 1.914 -5.432 1.00 25.00 92 THR A O 1
ATOM 698 N N . GLY A 1 93 ? -28.773 3.064 -7.143 1.00 36.19 93 GLY A N 1
ATOM 699 C CA . GLY A 1 93 ? -28.559 4.435 -6.634 1.00 36.19 93 GLY A CA 1
ATOM 700 C C . GLY A 1 93 ? -27.471 5.312 -7.290 1.00 36.19 93 GLY A C 1
ATOM 701 O O . GLY A 1 93 ? -26.659 4.852 -8.090 1.00 36.19 93 GLY A O 1
ATOM 702 N N . LEU A 1 94 ? -27.445 6.592 -6.876 1.00 26.48 94 LEU A N 1
ATOM 703 C CA . LEU A 1 94 ? -26.577 7.735 -7.270 1.00 26.48 94 LEU A CA 1
ATOM 704 C C . LEU A 1 94 ? -25.046 7.566 -7.117 1.00 26.48 94 LEU A C 1
ATOM 706 O O . LEU A 1 94 ? -24.302 8.546 -7.113 1.00 26.48 94 LEU A O 1
ATOM 710 N N . LYS A 1 95 ? -24.535 6.347 -6.963 1.00 33.62 95 LYS A N 1
ATOM 711 C CA . LYS A 1 95 ? -23.109 6.088 -6.748 1.00 33.62 95 LYS A CA 1
ATOM 712 C C . LYS A 1 95 ? -22.656 5.012 -7.714 1.00 33.62 95 LYS A C 1
ATOM 714 O O . LYS A 1 95 ? -22.800 3.829 -7.428 1.00 33.62 95 LYS A O 1
ATOM 719 N N . CYS A 1 96 ? -22.076 5.409 -8.842 1.00 33.06 96 CYS A N 1
ATOM 720 C CA . CYS A 1 96 ? -21.087 4.548 -9.478 1.00 33.06 96 CYS A CA 1
ATOM 721 C C . CYS A 1 96 ? -19.811 4.679 -8.650 1.00 33.06 96 CYS A C 1
ATOM 723 O O . CYS A 1 96 ? -19.202 5.748 -8.685 1.00 33.06 96 CYS A O 1
ATOM 725 N N . PRO A 1 97 ? -19.419 3.663 -7.868 1.00 34.59 97 PRO A N 1
ATOM 726 C CA . PRO A 1 97 ? -18.200 3.774 -7.107 1.00 34.59 97 PRO A CA 1
ATOM 727 C C . PRO A 1 97 ? -17.031 3.693 -8.071 1.00 34.59 97 PRO A C 1
ATOM 729 O O . PRO A 1 97 ? -16.827 2.694 -8.766 1.00 34.59 97 PRO A O 1
ATOM 732 N N . VAL A 1 98 ? -16.285 4.785 -8.142 1.00 38.16 98 VAL A N 1
ATOM 733 C CA . VAL A 1 98 ? -14.952 4.754 -8.713 1.00 38.16 98 VAL A CA 1
ATOM 734 C C . VAL A 1 98 ? -14.157 3.845 -7.784 1.00 38.16 98 VAL A C 1
ATOM 736 O O . VAL A 1 98 ? -13.924 4.197 -6.632 1.00 38.16 98 VAL A O 1
ATOM 739 N N . THR A 1 99 ? -13.781 2.680 -8.316 1.00 46.81 99 THR A N 1
ATOM 740 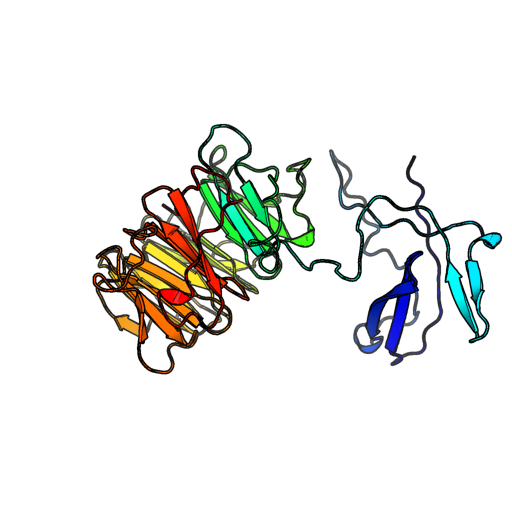C CA . THR A 1 99 ? -12.576 1.916 -7.962 1.00 46.81 99 THR A CA 1
ATOM 741 C C . THR A 1 99 ? -12.516 1.363 -6.537 1.00 46.81 99 THR A C 1
ATOM 743 O O . THR A 1 99 ? -12.495 2.097 -5.561 1.00 46.81 99 THR A O 1
ATOM 746 N N . VAL A 1 100 ? -12.427 0.039 -6.401 1.00 49.97 100 VAL A N 1
ATOM 747 C CA . VAL A 1 100 ? -11.964 -0.612 -5.163 1.00 49.97 100 VAL A CA 1
ATOM 748 C C . VAL A 1 100 ? -10.692 0.100 -4.684 1.00 49.97 100 VAL A C 1
ATOM 750 O O . VAL A 1 100 ? -9.782 0.282 -5.488 1.00 49.97 100 VAL A O 1
ATOM 753 N N . LYS A 1 101 ? -10.659 0.545 -3.423 1.00 59.59 101 LYS A N 1
ATOM 754 C CA . LYS A 1 101 ? -9.541 1.338 -2.872 1.00 59.59 101 LYS A CA 1
ATOM 755 C C . LYS A 1 101 ? -8.783 0.615 -1.775 1.00 59.59 101 LYS A C 1
ATOM 757 O O . LYS A 1 101 ? -7.597 0.845 -1.608 1.00 59.59 101 LYS A O 1
ATOM 762 N N . LEU A 1 102 ? -9.456 -0.273 -1.049 1.00 59.97 102 LEU A N 1
ATOM 763 C CA . LEU A 1 102 ? -8.812 -1.070 -0.022 1.00 59.97 102 LEU A CA 1
ATOM 764 C C . LEU A 1 102 ? -8.799 -2.519 -0.468 1.00 59.97 102 LEU A C 1
ATOM 766 O O . LEU A 1 102 ? -9.859 -3.074 -0.769 1.00 59.97 102 LEU A O 1
ATOM 770 N N . ILE A 1 103 ? -7.606 -3.100 -0.531 1.00 67.81 103 ILE A N 1
ATOM 771 C CA . ILE A 1 103 ? -7.400 -4.486 -0.924 1.00 67.81 103 ILE A CA 1
ATOM 772 C C . ILE A 1 103 ? -6.515 -5.149 0.116 1.00 67.81 103 ILE A C 1
ATOM 774 O O . ILE A 1 103 ? -5.545 -4.565 0.584 1.00 67.81 103 ILE A O 1
ATOM 778 N N . ALA A 1 104 ? -6.886 -6.361 0.497 1.00 73.44 104 ALA A N 1
ATOM 779 C CA . ALA A 1 104 ? -6.174 -7.154 1.473 1.00 73.44 104 ALA A CA 1
ATOM 780 C C . ALA A 1 104 ? -6.038 -8.591 0.997 1.00 73.44 104 ALA A C 1
ATOM 782 O O . ALA A 1 104 ? -6.893 -9.106 0.271 1.00 73.44 104 ALA A O 1
ATOM 783 N N . THR A 1 105 ? -4.983 -9.242 1.462 1.00 75.06 105 THR A N 1
ATOM 784 C CA . THR A 1 105 ? -4.793 -10.682 1.339 1.00 75.06 105 THR A CA 1
ATOM 785 C C . THR A 1 105 ? -5.166 -11.357 2.659 1.00 75.06 105 THR A C 1
ATOM 787 O O . THR A 1 105 ? -5.003 -10.784 3.735 1.00 75.06 105 THR A O 1
ATOM 790 N N . VAL A 1 106 ? -5.724 -12.563 2.598 1.00 79.00 106 VAL A N 1
ATOM 791 C CA . VAL A 1 106 ? -6.161 -13.354 3.766 1.00 79.00 106 VAL A CA 1
ATOM 792 C C . VAL A 1 106 ? -5.470 -14.718 3.752 1.00 79.00 106 VAL A C 1
ATOM 794 O O . VAL A 1 106 ? -5.160 -15.240 2.687 1.00 79.00 106 VAL A O 1
ATOM 797 N N . GLN A 1 107 ? -5.184 -15.317 4.907 1.00 78.94 107 GLN A N 1
ATOM 798 C CA . GLN A 1 107 ? -4.555 -16.642 4.940 1.00 78.94 107 GLN A CA 1
ATOM 799 C C . GLN A 1 107 ? -5.437 -17.717 4.278 1.00 78.94 107 GLN A C 1
ATOM 801 O O . GLN A 1 107 ? -6.651 -17.759 4.477 1.00 78.94 107 GLN A O 1
ATOM 806 N N . GLY A 1 108 ? -4.816 -18.612 3.502 1.00 73.94 108 GLY A N 1
ATOM 807 C CA . GLY A 1 108 ? -5.469 -19.774 2.893 1.00 73.94 108 GLY A CA 1
ATOM 808 C C . GLY A 1 108 ? -4.858 -20.180 1.551 1.00 73.94 108 GLY A C 1
ATOM 809 O O . GLY A 1 108 ? -4.124 -19.410 0.946 1.00 73.94 108 GLY A O 1
ATOM 810 N N . ASP A 1 109 ? -5.199 -21.381 1.076 1.00 69.50 109 ASP A N 1
ATOM 811 C CA . ASP A 1 109 ? -4.605 -21.997 -0.128 1.00 69.50 109 ASP A CA 1
ATOM 812 C C . ASP A 1 109 ? -5.320 -21.627 -1.448 1.00 69.50 109 ASP A C 1
ATOM 814 O O . ASP A 1 109 ? -4.892 -22.017 -2.531 1.00 69.50 109 ASP A O 1
ATOM 818 N N . GLY A 1 110 ? -6.443 -20.903 -1.377 1.00 79.00 110 GLY A N 1
ATOM 819 C CA . GLY A 1 110 ? -7.259 -20.504 -2.534 1.00 79.00 110 GLY A CA 1
ATOM 820 C C . GLY A 1 110 ? -7.190 -19.007 -2.810 1.00 79.00 110 GLY A C 1
ATOM 821 O O . GLY A 1 110 ? -6.365 -18.322 -2.222 1.00 79.00 110 GLY A O 1
ATOM 822 N N . ASP A 1 111 ? -8.069 -18.481 -3.670 1.00 77.56 111 ASP A N 1
ATOM 823 C CA . ASP A 1 111 ? -8.157 -17.028 -3.877 1.00 77.56 111 ASP A CA 1
ATOM 824 C C . ASP A 1 111 ? -8.190 -16.308 -2.527 1.00 77.56 111 ASP A C 1
ATOM 826 O O . ASP A 1 111 ? -8.977 -16.683 -1.646 1.00 77.56 111 ASP A O 1
ATOM 830 N N . ASN A 1 112 ? -7.341 -15.306 -2.354 1.00 83.44 112 ASN A N 1
ATOM 831 C CA . ASN A 1 112 ? -7.132 -14.687 -1.054 1.00 83.44 112 ASN A CA 1
ATOM 832 C C . ASN A 1 112 ? -7.270 -13.168 -1.062 1.00 83.44 112 ASN A C 1
ATOM 834 O O . ASN A 1 112 ? -7.080 -12.540 -0.027 1.00 83.44 112 ASN A O 1
ATOM 838 N N . VAL A 1 113 ? -7.648 -12.595 -2.201 1.00 82.06 113 VAL A N 1
ATOM 839 C CA . VAL A 1 113 ? -7.809 -11.155 -2.369 1.00 82.06 113 VAL A CA 1
ATOM 840 C C . VAL A 1 113 ? -9.209 -10.738 -1.960 1.00 82.06 113 VAL A C 1
ATOM 842 O O . VAL A 1 113 ? -10.206 -11.247 -2.473 1.00 82.06 113 VAL A O 1
ATOM 845 N N . TYR A 1 114 ? -9.292 -9.763 -1.069 1.00 81.44 114 TYR A N 1
ATOM 846 C CA . TYR A 1 114 ? -10.530 -9.112 -0.681 1.00 81.44 114 TYR A CA 1
ATOM 847 C C . TYR A 1 114 ? -10.412 -7.630 -0.948 1.00 81.44 114 TYR A C 1
ATOM 849 O O . TYR A 1 114 ? -9.375 -7.042 -0.677 1.00 81.44 114 TYR A O 1
ATOM 857 N N . GLY A 1 115 ? -11.477 -7.016 -1.447 1.00 75.50 115 GLY A N 1
ATOM 858 C CA . GLY A 1 115 ? -11.486 -5.582 -1.647 1.00 75.50 115 GLY A CA 1
ATOM 859 C C . GLY A 1 115 ? -12.835 -4.944 -1.394 1.00 75.50 115 GLY A C 1
ATOM 860 O O . GLY A 1 115 ? -13.892 -5.582 -1.470 1.00 75.50 115 GLY A O 1
ATOM 861 N N . ILE A 1 116 ? -12.784 -3.655 -1.102 1.00 69.75 116 ILE A N 1
ATOM 862 C CA . ILE A 1 116 ? -13.950 -2.828 -0.841 1.00 69.75 116 ILE A CA 1
ATOM 863 C C . ILE A 1 116 ? -13.699 -1.394 -1.315 1.00 69.75 116 ILE A C 1
ATOM 865 O O . ILE A 1 116 ? -12.565 -0.925 -1.444 1.00 69.75 116 ILE A O 1
ATOM 869 N N . GLU A 1 117 ? -14.782 -0.690 -1.622 1.00 66.62 117 GLU A N 1
ATOM 870 C CA . GLU A 1 117 ? -14.728 0.756 -1.781 1.00 66.62 117 GLU A CA 1
ATOM 871 C C . GLU A 1 117 ? -14.517 1.381 -0.404 1.00 66.62 117 GLU A C 1
ATOM 873 O O . GLU A 1 117 ? -15.315 1.179 0.509 1.00 66.62 117 GLU A O 1
ATOM 878 N N . GLU A 1 118 ? -13.448 2.149 -0.251 1.00 63.88 118 GLU A N 1
ATOM 879 C CA . GLU A 1 118 ? -13.002 2.638 1.052 1.00 63.88 118 GLU A CA 1
ATOM 880 C C . GLU A 1 118 ? -14.074 3.445 1.801 1.00 63.88 118 GLU A C 1
ATOM 882 O O . GLU A 1 118 ? -14.320 3.202 2.981 1.00 63.88 118 GLU A O 1
ATOM 887 N N . GLN A 1 119 ? -14.813 4.318 1.106 1.00 61.38 119 GLN A N 1
ATOM 888 C CA . GLN A 1 119 ? -15.913 5.100 1.697 1.00 61.38 119 GLN A CA 1
ATOM 889 C C . GLN A 1 119 ? -17.043 4.230 2.272 1.00 61.38 119 GLN A C 1
ATOM 891 O O . GLN A 1 119 ? -17.912 4.711 3.007 1.00 61.38 119 GLN A O 1
ATOM 896 N N . LYS A 1 120 ? -17.056 2.948 1.907 1.00 65.25 120 LYS A N 1
ATOM 897 C CA . LYS A 1 120 ? -18.047 1.959 2.303 1.00 65.25 120 LYS A CA 1
ATOM 898 C C . LYS A 1 120 ? -17.469 0.837 3.154 1.00 65.25 120 LYS A C 1
ATOM 900 O O . LYS A 1 120 ? -18.242 0.028 3.649 1.00 65.25 120 LYS A O 1
ATOM 905 N N . ALA A 1 121 ? -16.162 0.819 3.399 1.00 60.66 121 ALA A N 1
ATOM 906 C CA . ALA A 1 121 ? -15.488 -0.230 4.160 1.00 60.66 121 ALA A CA 1
ATOM 907 C C . ALA A 1 121 ? -16.005 -0.390 5.602 1.00 60.66 121 ALA A C 1
ATOM 909 O O . ALA A 1 121 ? -15.879 -1.460 6.184 1.00 60.66 121 ALA A O 1
ATOM 910 N N . MET A 1 122 ? -16.657 0.644 6.146 1.00 66.69 122 MET A N 1
ATOM 911 C CA . MET A 1 122 ? -17.319 0.615 7.459 1.00 66.69 122 MET A CA 1
ATOM 912 C C . MET A 1 122 ? -18.797 0.194 7.431 1.00 66.69 122 MET A C 1
ATOM 914 O O . MET A 1 122 ? -19.435 0.168 8.480 1.00 66.69 122 MET A O 1
ATOM 918 N N . LYS A 1 123 ? -19.390 -0.012 6.250 1.00 65.50 123 LYS A N 1
ATOM 919 C CA . LYS A 1 123 ? -20.848 -0.182 6.074 1.00 65.50 123 LYS A CA 1
ATOM 920 C C . LYS A 1 123 ? -21.240 -1.294 5.106 1.00 65.50 123 LYS A C 1
ATOM 922 O O . LYS A 1 123 ? -22.411 -1.660 5.058 1.00 65.50 123 LYS A O 1
ATOM 927 N N . GLU A 1 124 ? -20.311 -1.761 4.283 1.00 66.75 124 GLU A N 1
ATOM 928 C CA . GLU A 1 124 ? -20.541 -2.784 3.275 1.00 66.75 124 GLU A CA 1
ATOM 929 C C . GLU A 1 124 ? -19.632 -3.992 3.491 1.00 66.75 124 GLU A C 1
ATOM 931 O O . GLU A 1 124 ? -18.605 -3.940 4.165 1.00 66.75 124 GLU A O 1
ATOM 936 N N . ILE A 1 125 ? -20.037 -5.096 2.871 1.00 71.69 125 ILE A N 1
ATOM 937 C CA . ILE A 1 125 ? -19.353 -6.379 2.957 1.00 71.69 125 ILE A CA 1
ATOM 938 C C . ILE A 1 125 ? -18.153 -6.371 2.012 1.00 71.69 125 ILE A C 1
ATOM 940 O O . ILE A 1 125 ? -18.278 -6.064 0.821 1.00 71.69 125 ILE A O 1
ATOM 944 N N . TRP A 1 126 ? -17.000 -6.774 2.540 1.00 75.94 126 TRP A N 1
ATOM 945 C CA . TRP A 1 126 ? -15.797 -7.012 1.755 1.00 75.94 126 TRP A CA 1
ATOM 946 C C . TRP A 1 126 ? -16.039 -8.077 0.693 1.00 75.94 126 TRP A C 1
ATOM 948 O O . TRP A 1 126 ? -16.562 -9.159 0.966 1.00 75.94 126 TRP A O 1
ATOM 958 N N . LYS A 1 127 ? -15.640 -7.782 -0.542 1.00 78.06 127 LYS A N 1
ATOM 959 C CA . LYS A 1 127 ? -15.858 -8.685 -1.670 1.00 78.06 127 LYS A CA 1
ATOM 960 C C . LYS A 1 127 ? -14.598 -9.482 -1.924 1.00 78.06 127 LYS A C 1
ATOM 962 O O . LYS A 1 127 ? -13.517 -8.914 -2.041 1.00 78.06 127 LYS A O 1
ATOM 967 N N . LYS A 1 128 ? -14.755 -10.795 -2.042 1.00 80.31 128 LYS A N 1
ATOM 968 C CA . LYS A 1 128 ? -13.681 -11.687 -2.462 1.00 80.31 128 LYS A CA 1
ATOM 969 C C . LYS A 1 128 ? -13.469 -11.565 -3.972 1.00 80.31 128 LYS A C 1
ATOM 971 O O . LYS A 1 128 ? -14.431 -11.693 -4.729 1.00 80.31 128 LYS A O 1
ATOM 976 N N . TYR A 1 129 ? -12.231 -11.342 -4.392 1.00 79.81 129 TYR A N 1
ATOM 977 C CA . TYR A 1 129 ? -11.807 -11.303 -5.788 1.00 79.81 129 TYR A CA 1
ATOM 978 C C . TYR A 1 129 ? -10.984 -12.537 -6.144 1.00 79.81 129 TYR A C 1
ATOM 980 O O . TYR A 1 129 ? -10.428 -13.198 -5.268 1.00 79.81 129 TYR A O 1
ATOM 988 N N . LYS A 1 130 ? -10.926 -12.862 -7.438 1.00 81.81 130 LYS A N 1
ATOM 989 C CA . LYS A 1 130 ? -10.011 -13.893 -7.930 1.00 81.81 130 LYS A CA 1
ATOM 990 C C . LYS A 1 130 ? -8.571 -13.393 -7.899 1.00 81.81 130 LYS A C 1
ATOM 992 O O . LYS A 1 130 ? -8.332 -12.227 -8.212 1.00 81.81 130 LYS A O 1
ATOM 997 N N . GLY A 1 131 ? -7.641 -14.274 -7.546 1.00 84.31 131 GLY A N 1
ATOM 998 C CA . GLY A 1 131 ? -6.222 -13.969 -7.363 1.00 84.31 131 GLY A CA 1
ATOM 999 C C . GLY A 1 131 ? -5.692 -14.509 -6.036 1.00 84.31 131 GLY A C 1
ATOM 1000 O O . GLY A 1 131 ? -6.423 -14.578 -5.044 1.00 84.31 131 GLY A O 1
ATOM 1001 N N . HIS A 1 132 ? -4.416 -14.891 -6.027 1.00 88.81 132 HIS A N 1
ATOM 1002 C CA . HIS A 1 132 ? -3.739 -15.430 -4.854 1.00 88.81 132 HIS A CA 1
ATOM 1003 C C . HIS A 1 132 ? -2.367 -14.759 -4.693 1.00 88.81 132 HIS A C 1
ATOM 1005 O O . HIS A 1 132 ? -1.404 -15.112 -5.374 1.00 88.81 132 HIS A O 1
ATOM 1011 N N . PHE A 1 133 ? -2.264 -13.801 -3.771 1.00 89.44 133 PHE A N 1
ATOM 1012 C CA . PHE A 1 133 ? -1.076 -12.958 -3.608 1.00 89.44 133 PHE A CA 1
ATOM 1013 C C . PHE A 1 133 ? -0.523 -12.977 -2.176 1.00 89.44 133 PHE A C 1
ATOM 1015 O O . PHE A 1 133 ? -1.281 -13.101 -1.215 1.00 89.44 133 PHE A O 1
ATOM 1022 N N . SER A 1 134 ? 0.796 -12.833 -2.022 1.00 87.25 134 SER A N 1
ATOM 1023 C CA . SER A 1 134 ? 1.442 -12.601 -0.718 1.00 87.25 134 SER A CA 1
ATOM 1024 C C . SER A 1 134 ? 1.402 -11.129 -0.320 1.00 87.25 134 SER A C 1
ATOM 1026 O O . SER A 1 134 ? 1.235 -10.816 0.853 1.00 87.25 134 SER A O 1
ATOM 1028 N N . ILE A 1 135 ? 1.532 -10.238 -1.303 1.00 86.62 135 ILE A N 1
ATOM 1029 C CA . ILE A 1 135 ? 1.550 -8.781 -1.148 1.00 86.62 135 ILE A CA 1
ATOM 1030 C C . ILE A 1 135 ? 0.612 -8.202 -2.194 1.00 86.62 135 ILE A C 1
ATOM 1032 O O . ILE A 1 135 ? 0.599 -8.676 -3.331 1.00 86.62 135 ILE A O 1
ATOM 1036 N N . VAL A 1 136 ? -0.162 -7.193 -1.811 1.00 89.62 136 VAL A N 1
ATOM 1037 C CA . VAL A 1 136 ? -1.029 -6.430 -2.705 1.00 89.62 136 VAL A CA 1
ATOM 1038 C C . VAL A 1 136 ? -0.939 -4.956 -2.356 1.00 89.62 136 VAL A C 1
ATOM 1040 O O . VAL A 1 136 ? -1.145 -4.596 -1.207 1.00 89.62 136 VAL A O 1
ATOM 1043 N N . SER A 1 137 ? -0.717 -4.111 -3.354 1.00 89.06 137 SER A N 1
ATOM 1044 C CA . SER A 1 137 ? -0.833 -2.661 -3.211 1.00 89.06 137 SER A CA 1
ATOM 1045 C C . SER A 1 137 ? -1.846 -2.125 -4.220 1.00 89.06 137 SER A C 1
ATOM 1047 O O . SER A 1 137 ? -1.941 -2.608 -5.354 1.00 89.06 137 SER A O 1
ATOM 1049 N N . ALA A 1 138 ? -2.646 -1.157 -3.782 1.00 85.19 138 ALA A N 1
ATOM 1050 C CA . ALA A 1 138 ? -3.674 -0.519 -4.583 1.00 85.19 138 ALA A CA 1
ATOM 1051 C C . ALA A 1 138 ? -3.359 0.971 -4.723 1.00 85.19 138 ALA A C 1
ATOM 1053 O O . ALA A 1 138 ? -3.527 1.742 -3.783 1.00 85.19 138 ALA A O 1
ATOM 1054 N N . GLY A 1 139 ? -2.965 1.369 -5.929 1.00 76.31 139 GLY A N 1
ATOM 1055 C CA . GLY A 1 139 ? -2.883 2.768 -6.313 1.00 76.31 139 GLY A CA 1
ATOM 1056 C C . GLY A 1 139 ? -4.249 3.325 -6.709 1.00 76.31 139 GLY A C 1
ATOM 1057 O O . GLY A 1 139 ? -5.289 2.663 -6.636 1.00 76.31 139 GLY A O 1
ATOM 1058 N N . VAL A 1 140 ? -4.257 4.554 -7.226 1.00 73.19 140 VAL A N 1
ATOM 1059 C CA . VAL A 1 140 ? -5.505 5.271 -7.552 1.00 73.19 140 VAL A CA 1
ATOM 1060 C C . VAL A 1 140 ? -6.346 4.554 -8.609 1.00 73.19 140 VAL A C 1
ATOM 1062 O O . VAL A 1 140 ? -7.571 4.491 -8.510 1.00 73.19 140 VAL A O 1
ATOM 1065 N N . GLN A 1 141 ? -5.698 4.011 -9.640 1.00 73.69 141 GLN A N 1
ATOM 1066 C CA . GLN A 1 141 ? -6.383 3.394 -10.784 1.00 73.69 141 GLN A CA 1
ATOM 1067 C C . GLN A 1 141 ? -5.986 1.940 -11.020 1.00 73.69 141 GLN A C 1
ATOM 1069 O O . GLN A 1 141 ? -6.522 1.303 -11.929 1.00 73.69 141 GLN A O 1
ATOM 1074 N N . ASN A 1 142 ? -5.050 1.415 -10.238 1.00 82.12 142 AS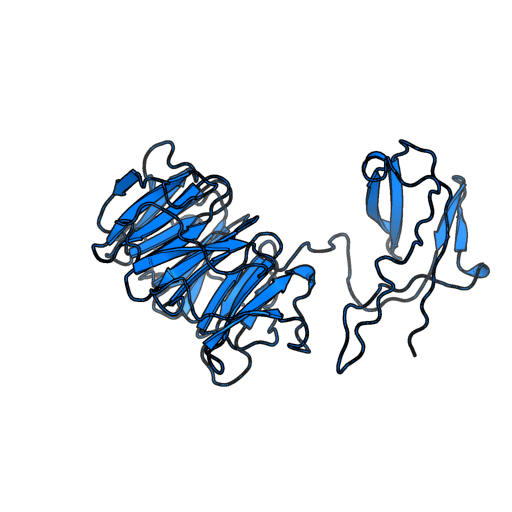N A N 1
ATOM 1075 C CA . ASN A 1 142 ? -4.416 0.134 -10.483 1.00 82.12 142 ASN A CA 1
ATOM 1076 C C . ASN A 1 142 ? -4.206 -0.633 -9.176 1.00 82.12 142 ASN A C 1
ATOM 1078 O O . ASN A 1 142 ? -4.036 -0.041 -8.118 1.00 82.12 142 ASN A O 1
ATOM 1082 N N . THR A 1 143 ? -4.233 -1.956 -9.276 1.00 88.06 143 THR A N 1
ATOM 1083 C CA . THR A 1 143 ? -3.901 -2.871 -8.189 1.00 88.06 143 THR A CA 1
ATOM 1084 C C . THR A 1 143 ? -2.794 -3.781 -8.667 1.00 88.06 143 THR A C 1
ATOM 1086 O O . THR A 1 143 ? -2.882 -4.318 -9.774 1.00 88.06 143 THR A O 1
ATOM 1089 N N . TRP A 1 144 ? -1.802 -3.991 -7.814 1.00 92.00 144 TRP A N 1
ATOM 1090 C CA . TRP A 1 144 ? -0.678 -4.883 -8.030 1.00 92.00 144 TRP A CA 1
ATOM 1091 C C . TRP A 1 144 ? -0.632 -5.961 -6.960 1.00 92.00 144 TRP A C 1
ATOM 1093 O O . TRP A 1 144 ? -0.902 -5.683 -5.800 1.00 92.00 144 TRP A O 1
ATOM 1103 N N . GLY A 1 145 ? -0.269 -7.179 -7.346 1.00 91.75 145 GLY A N 1
ATOM 1104 C CA . GLY A 1 145 ? -0.108 -8.318 -6.452 1.00 91.75 145 GLY A CA 1
ATOM 1105 C C . GLY A 1 145 ? 1.149 -9.124 -6.770 1.00 91.75 145 GLY A C 1
ATOM 1106 O O . GLY A 1 145 ? 1.536 -9.230 -7.935 1.00 91.75 145 GLY A O 1
ATOM 1107 N N . LEU A 1 146 ? 1.777 -9.712 -5.751 1.00 91.75 146 LEU A N 1
ATOM 1108 C CA . LEU A 1 146 ? 2.837 -10.714 -5.909 1.00 91.75 146 LEU A CA 1
ATOM 1109 C C . LEU A 1 146 ? 2.257 -12.118 -5.748 1.00 91.75 146 LEU A C 1
ATOM 1111 O O . LEU A 1 146 ? 1.845 -12.501 -4.658 1.00 91.75 146 LEU A O 1
ATOM 1115 N N . ASP A 1 147 ? 2.191 -12.868 -6.846 1.00 90.88 147 ASP A N 1
ATOM 1116 C CA . ASP A 1 147 ? 1.533 -14.175 -6.921 1.00 90.88 147 ASP A CA 1
ATOM 1117 C C . ASP A 1 147 ? 2.342 -15.249 -6.193 1.00 90.88 147 ASP A C 1
ATOM 1119 O O . ASP A 1 147 ? 3.515 -15.463 -6.502 1.00 90.88 147 ASP A O 1
ATOM 1123 N N . THR A 1 148 ? 1.731 -15.943 -5.229 1.00 85.06 148 THR A N 1
ATOM 1124 C CA . THR A 1 148 ? 2.471 -16.901 -4.380 1.00 85.06 148 THR A CA 1
ATOM 1125 C C . THR A 1 148 ? 2.843 -18.185 -5.116 1.00 85.06 148 THR A C 1
ATOM 1127 O O . THR A 1 148 ? 3.785 -18.868 -4.720 1.00 85.06 148 THR A O 1
ATOM 1130 N N . VAL A 1 149 ? 2.112 -18.522 -6.182 1.00 85.81 149 VAL A N 1
ATOM 1131 C CA . VAL A 1 149 ? 2.268 -19.781 -6.916 1.00 85.81 149 VAL A CA 1
ATOM 1132 C C . VAL A 1 149 ? 3.369 -19.649 -7.960 1.00 85.81 149 VAL A C 1
ATOM 1134 O O . VAL A 1 149 ? 4.225 -20.519 -8.105 1.00 85.81 149 VAL A O 1
ATOM 1137 N N . THR A 1 150 ? 3.349 -18.550 -8.705 1.00 88.38 150 THR A N 1
ATOM 1138 C CA . THR A 1 150 ? 4.234 -18.302 -9.844 1.00 88.38 150 THR A CA 1
ATOM 1139 C C . THR A 1 150 ? 5.390 -17.367 -9.510 1.00 88.38 150 THR A C 1
ATOM 1141 O O . THR A 1 150 ? 6.318 -17.252 -10.313 1.00 88.38 150 THR A O 1
ATOM 1144 N N . ASN A 1 151 ? 5.347 -16.689 -8.356 1.00 89.50 151 ASN A N 1
ATOM 1145 C CA . ASN A 1 151 ? 6.275 -15.625 -7.969 1.00 89.50 151 ASN A CA 1
ATOM 1146 C C . ASN A 1 151 ? 6.355 -14.494 -9.015 1.00 89.50 151 ASN A C 1
ATOM 1148 O O . ASN A 1 151 ? 7.387 -13.839 -9.172 1.00 89.50 151 ASN A O 1
ATOM 1152 N N . ARG A 1 152 ? 5.282 -14.290 -9.788 1.00 92.12 152 ARG A N 1
ATOM 1153 C CA . ARG A 1 152 ? 5.157 -13.210 -10.772 1.00 92.12 152 ARG A CA 1
ATOM 1154 C C . ARG A 1 152 ? 4.401 -12.047 -10.160 1.00 92.12 152 ARG A C 1
ATOM 1156 O O . ARG A 1 152 ? 3.547 -12.228 -9.300 1.00 92.12 152 ARG A O 1
ATOM 1163 N N . LEU A 1 153 ? 4.674 -10.855 -10.667 1.00 93.44 153 LEU A N 1
ATOM 1164 C CA . LEU A 1 153 ? 3.826 -9.711 -10.375 1.00 93.44 153 LEU A CA 1
ATOM 1165 C C . LEU A 1 153 ? 2.614 -9.759 -11.298 1.00 93.44 153 LEU A C 1
ATOM 1167 O O . LEU A 1 153 ? 2.738 -10.078 -12.483 1.00 93.44 153 LEU A O 1
ATOM 1171 N N . ALA A 1 154 ? 1.457 -9.420 -10.763 1.00 93.31 154 ALA A N 1
ATOM 1172 C CA . ALA A 1 154 ? 0.218 -9.284 -11.499 1.00 93.31 154 ALA A CA 1
ATOM 1173 C C . ALA A 1 154 ? -0.337 -7.886 -11.267 1.00 93.31 154 ALA A C 1
ATOM 1175 O O . ALA A 1 154 ? -0.255 -7.370 -10.157 1.00 93.31 154 ALA A O 1
ATOM 1176 N N . TRP A 1 155 ? -0.922 -7.284 -12.296 1.00 92.75 155 TRP A N 1
ATOM 1177 C CA . TRP A 1 155 ? -1.611 -6.012 -12.140 1.00 92.75 155 TRP A CA 1
ATOM 1178 C C . TRP A 1 155 ? -2.926 -5.974 -12.901 1.00 92.75 155 TRP A C 1
ATOM 1180 O O . TRP A 1 155 ? -3.127 -6.693 -13.880 1.00 92.75 155 TRP A O 1
ATOM 1190 N N . THR A 1 156 ? -3.831 -5.117 -12.457 1.00 86.38 156 THR A N 1
ATOM 1191 C CA . THR A 1 156 ? -5.121 -4.869 -13.101 1.00 86.38 156 THR A CA 1
ATOM 1192 C C . THR A 1 156 ? -5.529 -3.421 -12.864 1.00 86.38 156 THR A C 1
ATOM 1194 O O . THR A 1 156 ? -5.071 -2.807 -11.899 1.00 86.38 156 THR A O 1
ATOM 1197 N N . ARG A 1 157 ? -6.403 -2.839 -13.698 1.00 81.56 157 ARG A N 1
ATOM 1198 C CA . ARG A 1 157 ? -7.031 -1.569 -13.297 1.00 81.56 157 ARG A CA 1
ATOM 1199 C C . ARG A 1 157 ? -8.049 -1.865 -12.200 1.00 81.56 157 ARG A C 1
ATOM 1201 O O . ARG A 1 157 ? -8.711 -2.903 -12.233 1.00 81.56 157 ARG A O 1
ATOM 1208 N N . ASN A 1 158 ? -8.244 -0.934 -11.273 1.00 73.75 158 ASN A N 1
ATOM 1209 C CA . ASN A 1 158 ? -9.209 -1.103 -10.177 1.00 73.75 158 ASN A CA 1
ATOM 1210 C C . ASN A 1 158 ? -10.642 -1.297 -10.700 1.00 73.75 158 ASN A C 1
ATOM 1212 O O . ASN A 1 158 ? -11.441 -2.005 -10.094 1.00 73.75 158 ASN A O 1
ATOM 1216 N N . ALA A 1 159 ? -10.957 -0.702 -11.857 1.00 69.31 159 ALA A N 1
ATOM 1217 C CA . ALA A 1 159 ? -12.237 -0.857 -12.554 1.00 69.31 159 ALA A CA 1
ATOM 1218 C C . ALA A 1 159 ? -12.477 -2.275 -13.110 1.00 69.31 159 ALA A C 1
ATOM 1220 O O . ALA A 1 159 ? -13.592 -2.605 -13.511 1.00 69.31 159 ALA A O 1
ATOM 1221 N N . ASP A 1 160 ? -11.438 -3.105 -13.135 1.00 73.19 160 ASP A N 1
ATOM 1222 C CA . ASP A 1 160 ? -11.427 -4.399 -13.804 1.00 73.19 160 ASP A CA 1
ATOM 1223 C C . ASP A 1 160 ? -11.407 -5.572 -12.825 1.00 73.19 160 ASP A C 1
ATOM 1225 O O . ASP A 1 160 ? -11.478 -6.726 -13.247 1.00 73.19 160 ASP A O 1
ATOM 1229 N N . LEU A 1 161 ? -11.296 -5.297 -11.524 1.00 71.31 161 LEU A N 1
ATOM 1230 C CA . LEU A 1 161 ? -11.323 -6.329 -10.497 1.00 71.31 161 LEU A CA 1
ATOM 1231 C C . LEU A 1 161 ? -12.615 -7.142 -10.605 1.00 71.31 161 LEU A C 1
ATOM 1233 O O . LEU A 1 161 ? -13.723 -6.602 -10.622 1.00 71.31 161 LEU A O 1
ATOM 1237 N N . ASN A 1 162 ? -12.461 -8.462 -10.696 1.00 67.56 162 ASN A N 1
ATOM 1238 C CA . ASN A 1 162 ? -13.552 -9.372 -11.009 1.00 67.56 162 ASN A CA 1
ATOM 1239 C C . ASN A 1 162 ? -13.637 -10.500 -9.964 1.00 67.56 162 ASN A C 1
ATOM 1241 O O . ASN A 1 162 ? -12.670 -11.238 -9.771 1.00 67.56 162 ASN A O 1
ATOM 1245 N N . PRO A 1 163 ? -14.781 -10.661 -9.275 1.00 68.12 163 PRO A N 1
ATOM 1246 C CA . PRO A 1 163 ? -14.953 -11.716 -8.278 1.00 68.12 163 PRO A CA 1
ATOM 1247 C C . PRO A 1 163 ? -15.136 -13.117 -8.876 1.00 68.12 163 PRO A C 1
ATOM 1249 O O . PRO A 1 163 ? -15.081 -14.110 -8.154 1.00 68.12 163 PRO A O 1
ATOM 1252 N N . TYR A 1 164 ? -15.341 -13.222 -10.190 1.00 70.25 164 TYR A N 1
ATOM 1253 C CA . TYR A 1 164 ? -15.676 -14.479 -10.857 1.00 70.25 164 TYR A CA 1
ATOM 1254 C C . TYR A 1 164 ? -14.534 -15.062 -11.697 1.00 70.25 164 TYR A C 1
ATOM 1256 O O . TYR A 1 164 ? -14.548 -16.262 -11.964 1.00 70.25 164 TYR A O 1
ATOM 1264 N N . SER A 1 165 ? -13.557 -14.253 -12.117 1.00 75.56 165 SER A N 1
ATOM 1265 C CA . SER A 1 165 ? -12.431 -14.698 -12.950 1.00 75.56 165 SER A CA 1
ATOM 1266 C C . SER A 1 165 ? -11.171 -13.873 -12.690 1.00 75.56 165 SER A C 1
ATOM 1268 O O . SER A 1 165 ? -11.255 -12.668 -12.468 1.00 75.56 165 SER A O 1
ATOM 1270 N N . ASP A 1 166 ? -10.014 -14.529 -12.749 1.00 76.56 166 ASP A N 1
ATOM 1271 C CA . ASP A 1 166 ? -8.672 -13.944 -12.687 1.00 76.56 166 ASP A CA 1
ATOM 1272 C C . ASP A 1 166 ? -8.155 -13.449 -14.050 1.00 76.56 166 ASP A C 1
ATOM 1274 O O . ASP A 1 166 ? -7.080 -12.860 -14.114 1.00 76.56 166 ASP A O 1
ATOM 1278 N N . ALA A 1 167 ? -8.919 -13.614 -15.135 1.00 80.31 167 ALA A N 1
ATOM 1279 C CA . ALA A 1 167 ? -8.482 -13.291 -16.498 1.00 80.31 167 ALA A CA 1
ATOM 1280 C C . ALA A 1 167 ? -8.118 -11.809 -16.723 1.00 80.31 167 ALA A C 1
ATOM 1282 O O . ALA A 1 167 ? -7.480 -11.471 -17.718 1.00 80.31 167 ALA A O 1
ATOM 1283 N N . ASN A 1 168 ? -8.516 -10.917 -15.811 1.00 81.25 168 ASN A N 1
ATOM 1284 C CA . ASN A 1 168 ? -8.188 -9.493 -15.881 1.00 81.25 168 ASN A CA 1
ATOM 1285 C C . ASN A 1 168 ? -6.804 -9.164 -15.291 1.00 81.25 168 ASN A C 1
ATOM 1287 O O . ASN A 1 168 ? -6.290 -8.069 -15.528 1.00 81.25 168 ASN A O 1
ATOM 1291 N N . TRP A 1 169 ? -6.179 -10.101 -14.569 1.00 86.19 169 TRP A N 1
ATOM 1292 C CA . TRP A 1 169 ? -4.815 -9.945 -14.081 1.00 86.19 169 TRP A CA 1
ATOM 1293 C C . TRP A 1 169 ? -3.810 -10.079 -15.222 1.00 86.19 169 TRP A C 1
ATOM 1295 O O . TRP A 1 169 ? -3.716 -11.096 -15.909 1.00 86.19 169 TRP A O 1
ATOM 1305 N N . LYS A 1 170 ? -3.007 -9.034 -15.402 1.00 91.88 170 LYS A N 1
ATOM 1306 C CA . LYS A 1 170 ? -1.910 -8.985 -16.364 1.00 91.88 170 LYS A CA 1
ATOM 1307 C C . LYS A 1 170 ? -0.613 -9.306 -15.647 1.00 91.88 170 LYS A C 1
ATOM 1309 O O . LYS A 1 170 ? -0.119 -8.519 -14.842 1.00 91.88 170 LYS A O 1
ATOM 1314 N N . PHE A 1 171 ? -0.050 -10.463 -15.960 1.00 91.94 171 PHE A N 1
ATOM 1315 C CA . PHE A 1 171 ? 1.164 -10.928 -15.308 1.00 91.94 171 PHE A CA 1
ATOM 1316 C C . PHE A 1 171 ? 2.423 -10.406 -15.994 1.00 91.94 171 PHE A C 1
ATOM 1318 O O . PHE A 1 171 ? 2.635 -10.610 -17.191 1.00 91.94 171 PHE A O 1
ATOM 1325 N N . VAL A 1 172 ? 3.328 -9.846 -15.204 1.00 92.06 172 VAL A N 1
ATOM 1326 C CA . VAL A 1 172 ? 4.647 -9.371 -15.625 1.00 92.06 172 VAL A CA 1
ATOM 1327 C C . VAL A 1 172 ? 5.749 -10.124 -14.879 1.00 92.06 172 VAL A C 1
ATOM 1329 O O . VAL A 1 172 ? 5.512 -10.794 -13.873 1.00 92.06 172 VAL A O 1
ATOM 1332 N N . SER A 1 173 ? 6.973 -10.076 -15.405 1.00 89.44 173 SER A N 1
ATOM 1333 C CA . SER A 1 173 ? 8.123 -10.679 -14.725 1.00 89.44 173 SER A CA 1
ATOM 1334 C C . SER A 1 173 ? 8.370 -9.977 -13.389 1.00 89.44 173 SER A C 1
ATOM 1336 O O . SER A 1 173 ? 8.467 -8.748 -13.354 1.00 89.44 173 SER A O 1
ATOM 1338 N N . ASN A 1 174 ? 8.513 -10.764 -12.319 1.00 88.69 174 ASN A N 1
ATOM 1339 C CA . ASN A 1 174 ? 9.116 -10.303 -11.068 1.00 88.69 174 ASN A CA 1
ATOM 1340 C C . ASN A 1 174 ? 10.651 -10.433 -11.093 1.00 88.69 174 ASN A C 1
ATOM 1342 O O . ASN A 1 174 ? 11.339 -9.895 -10.241 1.00 88.69 174 ASN A O 1
ATOM 1346 N N . ALA A 1 175 ? 11.219 -11.154 -12.061 1.00 82.50 175 ALA A N 1
ATOM 1347 C CA . ALA A 1 175 ? 12.662 -11.310 -12.178 1.00 82.50 175 ALA A CA 1
ATOM 1348 C C . ALA A 1 175 ? 13.325 -10.086 -12.827 1.00 82.50 175 ALA A C 1
ATOM 1350 O O . ALA A 1 175 ? 12.703 -9.377 -13.626 1.00 82.50 175 ALA A O 1
ATOM 1351 N N . ASN A 1 176 ? 14.629 -9.951 -12.570 1.00 79.31 176 ASN A N 1
ATOM 1352 C CA . ASN A 1 176 ? 15.552 -9.035 -13.242 1.00 79.31 176 ASN A CA 1
ATOM 1353 C C . ASN A 1 176 ? 15.279 -7.551 -12.977 1.00 79.31 176 ASN A C 1
ATOM 1355 O O . ASN A 1 176 ? 15.331 -6.726 -13.893 1.00 79.31 176 ASN A O 1
ATOM 1359 N N . ALA A 1 177 ? 15.051 -7.197 -11.713 1.00 84.25 177 ALA A N 1
ATOM 1360 C CA . ALA A 1 177 ? 15.327 -5.850 -11.234 1.00 84.25 177 ALA A CA 1
ATOM 1361 C C . ALA A 1 177 ? 16.850 -5.610 -11.308 1.00 84.25 177 ALA A C 1
ATOM 1363 O O . ALA A 1 177 ? 17.598 -5.847 -10.360 1.00 84.25 177 ALA A O 1
ATOM 1364 N N . GLY A 1 178 ? 17.332 -5.311 -12.521 1.00 82.38 178 GLY A N 1
ATOM 1365 C CA . GLY A 1 178 ? 18.749 -5.353 -12.883 1.00 82.38 178 GLY A CA 1
ATOM 1366 C C . GLY A 1 178 ? 19.420 -6.672 -12.484 1.00 82.38 178 GLY A C 1
ATOM 1367 O O . GLY A 1 178 ? 18.921 -7.753 -12.790 1.00 82.38 178 GLY A O 1
ATOM 1368 N N . SER A 1 179 ? 20.556 -6.581 -11.786 1.00 83.75 179 SER A N 1
ATOM 1369 C CA . SER A 1 179 ? 21.279 -7.731 -11.218 1.00 83.75 179 SER A CA 1
ATOM 1370 C C . SER A 1 179 ? 20.833 -8.113 -9.799 1.00 83.75 179 SER A C 1
ATOM 1372 O O . SER A 1 179 ? 21.398 -9.038 -9.220 1.00 83.75 179 SER A O 1
ATOM 1374 N N . SER A 1 180 ? 19.841 -7.420 -9.232 1.00 85.94 180 SER A N 1
ATOM 1375 C CA . SER A 1 180 ? 19.413 -7.578 -7.835 1.00 85.94 180 SER A CA 1
ATOM 1376 C C . SER A 1 180 ? 18.343 -8.653 -7.615 1.00 85.94 180 SER A C 1
ATOM 1378 O O . SER A 1 180 ? 17.975 -8.937 -6.477 1.00 85.94 180 SER A O 1
ATOM 1380 N N . GLY A 1 181 ? 17.869 -9.296 -8.683 1.00 89.19 181 GLY A N 1
ATOM 1381 C CA . GLY A 1 181 ? 16.917 -10.400 -8.594 1.00 89.19 181 GLY A CA 1
ATOM 1382 C C . GLY A 1 181 ? 15.464 -9.934 -8.572 1.00 89.19 181 GLY A C 1
ATOM 1383 O O . GLY A 1 181 ? 15.080 -9.094 -9.386 1.00 89.19 181 GLY A O 1
ATOM 1384 N N . ALA A 1 182 ? 14.655 -10.561 -7.716 1.00 92.88 182 ALA A N 1
ATOM 1385 C CA . ALA A 1 182 ? 13.211 -10.361 -7.657 1.00 92.88 182 ALA A CA 1
ATOM 1386 C C . ALA A 1 182 ? 12.792 -9.351 -6.583 1.00 92.88 182 ALA A C 1
ATOM 1388 O O . ALA A 1 182 ? 13.479 -9.203 -5.568 1.00 92.88 182 ALA A O 1
ATOM 1389 N N . ILE A 1 183 ? 11.659 -8.685 -6.811 1.00 93.94 183 ILE A N 1
ATOM 1390 C CA . ILE A 1 183 ? 11.055 -7.773 -5.838 1.00 93.94 183 ILE A CA 1
ATOM 1391 C C . ILE A 1 183 ? 10.453 -8.583 -4.687 1.00 93.94 183 ILE A C 1
ATOM 1393 O O . ILE A 1 183 ? 9.770 -9.584 -4.929 1.00 93.94 183 ILE A O 1
ATOM 1397 N N . LYS A 1 184 ? 10.733 -8.150 -3.453 1.00 92.25 184 LYS A N 1
ATOM 1398 C CA . LYS A 1 184 ? 10.218 -8.738 -2.206 1.00 92.25 184 LYS A CA 1
ATOM 1399 C C . LYS A 1 184 ? 9.137 -7.893 -1.532 1.00 92.25 184 LYS A C 1
ATOM 1401 O O . LYS A 1 184 ? 8.341 -8.463 -0.808 1.00 92.25 184 LYS A O 1
ATOM 1406 N N . ASP A 1 185 ? 9.119 -6.587 -1.786 1.00 92.88 185 ASP A N 1
ATOM 1407 C CA . ASP A 1 185 ? 8.104 -5.640 -1.316 1.00 92.88 185 ASP A CA 1
ATOM 1408 C C . ASP A 1 185 ? 7.915 -4.538 -2.365 1.00 92.88 185 ASP A C 1
ATOM 1410 O O . ASP A 1 185 ? 8.856 -4.229 -3.105 1.00 92.88 185 ASP A O 1
ATOM 1414 N N . PHE A 1 186 ? 6.703 -4.000 -2.486 1.00 94.25 186 PHE A N 1
ATOM 1415 C CA . PHE A 1 186 ? 6.390 -2.949 -3.445 1.00 94.25 186 PHE A CA 1
ATOM 1416 C C . PHE A 1 186 ? 5.151 -2.157 -3.052 1.00 94.25 186 PHE A C 1
ATOM 1418 O O . PHE A 1 186 ? 4.249 -2.663 -2.391 1.00 94.25 186 PHE A O 1
ATOM 1425 N N . ASP A 1 187 ? 5.067 -0.956 -3.608 1.00 93.75 187 ASP A N 1
ATOM 1426 C CA . ASP A 1 187 ? 3.882 -0.125 -3.534 1.00 93.75 187 ASP A CA 1
ATOM 1427 C C . ASP A 1 187 ? 3.549 0.497 -4.893 1.00 93.75 187 ASP A C 1
ATOM 1429 O O . ASP A 1 187 ? 4.438 0.809 -5.695 1.00 93.75 187 ASP A O 1
ATOM 1433 N N . ALA A 1 188 ? 2.255 0.617 -5.176 1.00 90.06 188 ALA A N 1
ATOM 1434 C CA . ALA A 1 188 ? 1.713 1.094 -6.434 1.00 90.06 188 ALA A CA 1
ATOM 1435 C C . ALA A 1 188 ? 1.076 2.472 -6.249 1.00 90.06 188 ALA A C 1
ATOM 1437 O O . ALA A 1 188 ? 0.067 2.623 -5.568 1.00 90.06 188 ALA A O 1
ATOM 1438 N N . GLY A 1 189 ? 1.639 3.476 -6.915 1.00 82.50 189 GLY A N 1
ATOM 1439 C CA . GLY A 1 189 ? 1.166 4.849 -6.840 1.00 82.50 189 GLY A CA 1
ATOM 1440 C C . GLY A 1 189 ? 0.276 5.241 -8.018 1.00 82.50 189 GLY A C 1
ATOM 1441 O O . GLY A 1 189 ? -0.475 4.444 -8.594 1.00 82.50 189 GLY A O 1
ATOM 1442 N N . TYR A 1 190 ? 0.372 6.521 -8.376 1.00 78.94 190 TYR A N 1
ATOM 1443 C CA . TYR A 1 190 ? -0.361 7.130 -9.486 1.00 78.94 190 TYR A CA 1
ATOM 1444 C C . TYR A 1 190 ? 0.143 6.638 -10.846 1.00 78.94 190 TYR A C 1
ATOM 1446 O O . TYR A 1 190 ? -0.638 6.099 -11.631 1.00 78.94 190 TYR A O 1
ATOM 1454 N N . ASP A 1 191 ? 1.445 6.799 -11.088 1.00 81.88 191 ASP A N 1
ATOM 1455 C CA . ASP A 1 191 ? 2.077 6.547 -12.389 1.00 81.88 191 ASP A CA 1
ATOM 1456 C C . ASP A 1 191 ? 3.128 5.428 -12.337 1.00 81.88 191 ASP A C 1
ATOM 1458 O O . ASP A 1 191 ? 3.354 4.733 -13.334 1.00 81.88 191 ASP A O 1
ATOM 1462 N N . ASP A 1 192 ? 3.707 5.189 -11.159 1.00 88.06 192 ASP A N 1
ATOM 1463 C CA . ASP A 1 192 ? 4.790 4.232 -10.949 1.00 88.06 192 ASP A CA 1
ATOM 1464 C C . ASP A 1 192 ? 4.466 3.190 -9.872 1.00 88.06 192 ASP A C 1
ATOM 1466 O O . ASP A 1 192 ? 3.619 3.385 -9.000 1.00 88.06 192 ASP A O 1
ATOM 1470 N N . VAL A 1 193 ? 5.180 2.073 -9.946 1.00 92.88 193 VAL A N 1
ATOM 1471 C CA . VAL A 1 193 ? 5.326 1.079 -8.887 1.00 92.88 193 VAL A CA 1
ATOM 1472 C C . VAL A 1 193 ? 6.765 1.139 -8.418 1.00 92.88 193 VAL A C 1
ATOM 1474 O O . VAL A 1 193 ? 7.683 1.007 -9.235 1.00 92.88 193 VAL A O 1
ATOM 1477 N N . MET A 1 194 ? 6.953 1.303 -7.114 1.00 94.19 194 MET A N 1
ATOM 1478 C CA . MET A 1 194 ? 8.257 1.209 -6.465 1.00 94.19 194 MET A CA 1
ATOM 1479 C C . MET A 1 194 ? 8.369 -0.151 -5.807 1.00 94.19 194 MET A C 1
ATOM 1481 O O . MET A 1 194 ? 7.426 -0.603 -5.173 1.00 94.19 194 MET A O 1
ATOM 1485 N N . GLY A 1 195 ? 9.505 -0.812 -5.968 1.00 94.25 195 GLY A N 1
ATOM 1486 C CA . GLY A 1 195 ? 9.758 -2.101 -5.348 1.00 94.25 195 GLY A CA 1
ATOM 1487 C C . GLY A 1 195 ? 11.170 -2.203 -4.813 1.00 94.25 195 GLY A C 1
ATOM 1488 O O . GLY A 1 195 ? 12.089 -1.542 -5.300 1.00 94.25 195 GLY A O 1
ATOM 1489 N N . VAL A 1 196 ? 11.355 -3.077 -3.834 1.00 94.56 196 VAL A N 1
ATOM 1490 C CA . VAL A 1 196 ? 12.659 -3.378 -3.248 1.00 94.56 196 VAL A CA 1
ATOM 1491 C C . VAL A 1 196 ? 13.048 -4.832 -3.471 1.00 94.56 196 VAL A C 1
ATOM 1493 O O . VAL A 1 196 ? 12.215 -5.737 -3.438 1.00 94.56 196 VAL A O 1
ATOM 1496 N N . THR A 1 197 ? 14.333 -5.071 -3.714 1.00 95.00 197 THR A N 1
ATOM 1497 C CA . THR A 1 197 ? 14.911 -6.410 -3.899 1.00 95.00 197 THR A CA 1
ATOM 1498 C C . THR A 1 197 ? 15.496 -6.974 -2.604 1.00 95.00 197 THR A C 1
ATOM 1500 O O . THR A 1 197 ? 15.597 -6.293 -1.586 1.00 95.00 197 THR A O 1
ATOM 1503 N N . ALA A 1 198 ? 15.917 -8.242 -2.623 1.00 92.94 198 ALA A N 1
ATOM 1504 C CA . ALA A 1 198 ? 16.522 -8.903 -1.461 1.00 92.94 198 ALA A CA 1
ATOM 1505 C C . ALA A 1 198 ? 17.829 -8.249 -0.967 1.00 92.94 198 ALA A C 1
ATOM 1507 O O . ALA A 1 198 ? 18.141 -8.352 0.215 1.00 92.94 198 ALA A O 1
ATOM 1508 N N . ASP A 1 199 ? 18.570 -7.564 -1.846 1.00 93.06 199 ASP A N 1
ATOM 1509 C CA . ASP A 1 199 ? 19.750 -6.754 -1.502 1.00 93.06 199 ASP A CA 1
ATOM 1510 C C . ASP A 1 199 ? 19.399 -5.299 -1.128 1.00 93.06 199 ASP A C 1
ATOM 1512 O O . ASP A 1 199 ? 20.268 -4.423 -1.169 1.00 93.06 199 ASP A O 1
ATOM 1516 N N . ASP A 1 200 ? 18.130 -5.054 -0.789 1.00 94.81 200 ASP A N 1
ATOM 1517 C CA . ASP A 1 200 ? 17.530 -3.788 -0.359 1.00 94.81 200 ASP A CA 1
ATOM 1518 C C . ASP A 1 200 ? 17.611 -2.657 -1.400 1.00 94.81 200 ASP A C 1
ATOM 1520 O O . ASP A 1 200 ? 17.379 -1.495 -1.079 1.00 94.81 200 ASP A O 1
ATOM 1524 N N . LYS A 1 201 ? 17.949 -2.933 -2.665 1.00 93.88 201 LYS A N 1
ATOM 1525 C CA . LYS A 1 201 ? 17.924 -1.891 -3.703 1.00 93.88 201 LYS A CA 1
ATOM 1526 C C . LYS A 1 201 ? 16.499 -1.557 -4.113 1.00 93.88 201 LYS A C 1
ATOM 1528 O O . LYS A 1 201 ? 15.640 -2.431 -4.153 1.00 93.88 201 LYS A O 1
ATOM 1533 N N . VAL A 1 202 ? 16.293 -0.295 -4.473 1.00 94.19 202 VAL A N 1
ATOM 1534 C CA . VAL A 1 202 ? 14.992 0.255 -4.854 1.00 94.19 202 VAL A CA 1
ATOM 1535 C C . VAL A 1 202 ? 14.914 0.381 -6.372 1.00 94.19 202 VAL A C 1
ATOM 1537 O O . VAL A 1 202 ? 15.858 0.821 -7.039 1.00 94.19 202 VAL A O 1
ATOM 1540 N N . TRP A 1 203 ? 13.774 -0.019 -6.912 1.00 94.06 203 TRP A N 1
ATOM 1541 C CA . TRP A 1 203 ? 13.501 -0.122 -8.333 1.00 94.06 203 TRP A CA 1
ATOM 1542 C C . TRP A 1 203 ? 12.146 0.488 -8.645 1.00 94.06 203 TRP A C 1
ATOM 1544 O O . TRP A 1 203 ? 11.238 0.437 -7.824 1.00 94.06 203 TRP A O 1
ATOM 1554 N N . GLN A 1 204 ? 12.001 1.015 -9.853 1.00 93.50 204 GLN A N 1
ATOM 1555 C CA . GLN A 1 204 ? 10.745 1.561 -10.345 1.00 93.50 204 GLN A CA 1
ATOM 1556 C C . GLN A 1 204 ? 10.348 0.972 -11.690 1.00 93.50 204 GLN A C 1
ATOM 1558 O O . GLN A 1 204 ? 11.199 0.571 -12.499 1.00 93.50 204 GLN A O 1
ATOM 1563 N N . ARG A 1 205 ? 9.044 0.987 -11.945 1.00 91.81 205 ARG A N 1
ATOM 1564 C CA . ARG A 1 205 ? 8.449 0.731 -13.256 1.00 91.81 205 ARG A CA 1
ATOM 1565 C C . ARG A 1 205 ? 7.094 1.441 -13.386 1.00 91.81 205 ARG A C 1
ATOM 1567 O O . ARG A 1 205 ? 6.464 1.684 -12.365 1.00 91.81 205 ARG A O 1
ATOM 1574 N N . PRO A 1 206 ? 6.577 1.652 -14.607 1.00 90.12 206 PRO A N 1
ATOM 1575 C CA . PRO A 1 206 ? 5.227 2.182 -14.801 1.00 90.12 206 PRO A CA 1
ATOM 1576 C C . PRO A 1 206 ? 4.121 1.268 -14.243 1.00 90.12 206 PRO A C 1
ATOM 1578 O O . PRO A 1 206 ? 4.184 0.044 -14.409 1.00 90.12 206 PRO A O 1
ATOM 1581 N N . VAL A 1 207 ? 3.036 1.854 -13.719 1.00 86.56 207 VAL A N 1
ATOM 1582 C CA . VAL A 1 207 ? 1.839 1.127 -13.219 1.00 86.56 207 VAL A CA 1
ATOM 1583 C C . VAL A 1 207 ? 1.111 0.302 -14.275 1.00 86.56 207 VAL A C 1
ATOM 1585 O O . VAL A 1 207 ? 0.349 -0.602 -13.944 1.00 86.56 207 VAL A O 1
ATOM 1588 N N . SER A 1 208 ? 1.355 0.570 -15.558 1.00 83.31 208 SER A N 1
ATOM 1589 C CA . SER A 1 208 ? 0.850 -0.242 -16.672 1.00 83.31 208 SER A CA 1
ATOM 1590 C C . SER A 1 208 ? 1.576 -1.583 -16.820 1.00 83.31 208 SER A C 1
ATOM 1592 O O . SER A 1 208 ? 1.284 -2.356 -17.735 1.00 83.31 208 SER A O 1
ATOM 1594 N N . GLY A 1 209 ? 2.599 -1.834 -16.003 1.00 84.25 209 GLY A N 1
ATOM 1595 C CA . GLY A 1 209 ? 3.472 -2.994 -16.117 1.00 84.25 209 GLY A CA 1
ATOM 1596 C C . GLY A 1 209 ? 4.278 -3.040 -17.413 1.00 84.25 209 GLY A C 1
ATOM 1597 O O . GLY A 1 209 ? 4.940 -4.041 -17.683 1.00 84.25 209 GLY A O 1
ATOM 1598 N N . ALA A 1 210 ? 4.275 -1.964 -18.200 1.00 84.06 210 ALA A N 1
ATOM 1599 C CA . ALA A 1 210 ? 5.204 -1.802 -19.303 1.00 84.06 210 ALA A CA 1
ATOM 1600 C C . ALA A 1 210 ? 6.649 -1.706 -18.784 1.00 84.06 210 ALA A C 1
ATOM 1602 O O . ALA A 1 210 ? 6.883 -1.425 -17.608 1.00 84.06 210 ALA A O 1
ATOM 1603 N N . ASN A 1 211 ? 7.605 -1.899 -19.693 1.00 81.81 211 ASN A N 1
ATOM 1604 C CA . ASN A 1 211 ? 9.044 -1.751 -19.466 1.00 81.81 211 ASN A CA 1
ATOM 1605 C C . ASN A 1 211 ? 9.648 -2.697 -18.409 1.00 81.81 211 ASN A C 1
ATOM 1607 O O . ASN A 1 211 ? 8.962 -3.391 -17.654 1.00 81.81 211 ASN A O 1
ATOM 1611 N N . SER A 1 212 ? 10.978 -2.742 -18.401 1.00 88.44 212 SER A N 1
ATOM 1612 C CA . SER A 1 212 ? 11.760 -3.393 -17.351 1.00 88.44 212 SER A CA 1
ATOM 1613 C C . SER A 1 212 ? 11.886 -2.481 -16.132 1.00 88.44 212 SER A C 1
ATOM 1615 O O . SER A 1 212 ? 11.774 -1.261 -16.242 1.00 88.44 212 SER A O 1
ATOM 1617 N N . TRP A 1 213 ? 12.183 -3.082 -14.984 1.00 91.75 213 TRP A N 1
ATOM 1618 C CA . TRP A 1 213 ? 12.598 -2.363 -13.785 1.00 91.75 213 TRP A CA 1
ATOM 1619 C C . TRP A 1 213 ? 13.819 -1.478 -14.058 1.00 91.75 213 TRP A C 1
ATOM 1621 O O . TRP A 1 213 ? 14.785 -1.910 -14.691 1.00 91.75 213 TRP A O 1
ATOM 1631 N N . THR A 1 214 ? 13.792 -0.257 -13.534 1.00 91.69 214 THR A N 1
ATOM 1632 C CA . THR A 1 214 ? 14.921 0.685 -13.559 1.00 91.69 214 THR A CA 1
ATOM 1633 C C . THR A 1 214 ? 15.286 1.088 -12.136 1.00 91.69 214 THR A C 1
ATOM 1635 O O . THR A 1 214 ? 14.442 1.024 -11.247 1.00 91.69 214 THR A O 1
ATOM 1638 N N . ALA A 1 215 ? 16.548 1.435 -11.884 1.00 91.44 215 ALA A N 1
ATOM 1639 C CA . ALA A 1 215 ? 16.978 1.825 -10.542 1.00 91.44 215 ALA A CA 1
ATOM 1640 C C . ALA A 1 215 ? 16.299 3.137 -10.114 1.00 91.44 215 ALA A C 1
ATOM 1642 O O . ALA A 1 215 ? 16.240 4.086 -10.897 1.00 91.44 215 ALA A O 1
ATOM 1643 N N . ALA A 1 216 ? 15.822 3.188 -8.870 1.00 89.12 216 ALA A N 1
ATOM 1644 C CA . ALA A 1 216 ? 15.179 4.358 -8.283 1.00 89.12 216 ALA A CA 1
ATOM 1645 C C . ALA A 1 216 ? 15.979 4.829 -7.061 1.00 89.12 216 ALA A C 1
ATOM 1647 O O . ALA A 1 216 ? 15.853 4.309 -5.955 1.00 89.12 216 ALA A O 1
ATOM 1648 N N . GLY A 1 217 ? 16.836 5.824 -7.283 1.00 82.38 217 GLY A N 1
ATOM 1649 C CA . GLY A 1 217 ? 17.772 6.372 -6.307 1.00 82.38 217 GLY A CA 1
ATOM 1650 C C . GLY A 1 217 ? 19.233 6.030 -6.602 1.00 82.38 217 GLY A C 1
ATOM 1651 O O . GLY A 1 217 ? 19.546 5.130 -7.383 1.00 82.38 217 GLY A O 1
ATOM 1652 N N . TYR A 1 218 ? 20.141 6.750 -5.941 1.00 78.81 218 TYR A N 1
ATOM 1653 C CA . TYR A 1 218 ? 21.586 6.547 -6.077 1.00 78.81 218 TYR A CA 1
ATOM 1654 C C . TYR A 1 218 ? 22.038 5.155 -5.609 1.00 78.81 218 TYR A C 1
ATOM 1656 O O . TYR A 1 218 ? 21.377 4.505 -4.797 1.00 78.81 218 TYR A O 1
ATOM 1664 N N . SER A 1 219 ? 23.211 4.709 -6.071 1.00 72.69 219 SER A N 1
ATOM 1665 C CA . SER A 1 219 ? 23.734 3.339 -5.890 1.00 72.69 219 SER A CA 1
ATOM 1666 C C . SER A 1 219 ? 23.815 2.828 -4.439 1.00 72.69 219 SER A C 1
ATOM 1668 O O . SER A 1 219 ? 23.873 1.612 -4.222 1.00 72.69 219 SER A O 1
ATOM 1670 N N . GLY A 1 220 ? 23.801 3.722 -3.446 1.00 75.38 220 GLY A N 1
ATOM 1671 C CA . GLY A 1 220 ? 23.801 3.406 -2.013 1.00 75.38 220 GLY A CA 1
ATOM 1672 C C . GLY A 1 220 ? 22.421 3.355 -1.349 1.00 75.38 220 GLY A C 1
ATOM 1673 O O . GLY A 1 220 ? 22.353 3.018 -0.173 1.00 75.38 220 GLY A O 1
ATOM 1674 N N . SER A 1 221 ? 21.340 3.654 -2.070 1.00 81.44 221 SER A N 1
ATOM 1675 C CA . SER A 1 221 ? 19.970 3.610 -1.542 1.00 81.44 221 SER A CA 1
ATOM 1676 C C . SER A 1 221 ? 19.610 2.181 -1.144 1.00 81.44 221 SER A C 1
ATOM 1678 O O . SER A 1 221 ? 19.676 1.278 -1.986 1.00 81.44 221 SER A O 1
ATOM 1680 N N . ARG A 1 222 ? 19.298 1.960 0.137 1.00 94.00 222 ARG A N 1
ATOM 1681 C CA . ARG A 1 222 ? 18.939 0.644 0.674 1.00 94.00 222 ARG A CA 1
ATOM 1682 C C . ARG A 1 222 ? 17.692 0.742 1.534 1.00 94.00 222 ARG A C 1
ATOM 1684 O O . ARG A 1 222 ? 17.748 1.391 2.575 1.00 94.00 222 ARG A O 1
ATOM 1691 N N . LEU A 1 223 ? 16.610 0.102 1.103 1.00 95.81 223 LEU A N 1
ATOM 1692 C CA . LEU A 1 223 ? 15.324 0.052 1.785 1.00 95.81 223 LEU A CA 1
ATOM 1693 C C . LEU A 1 223 ? 14.797 -1.384 1.826 1.00 95.81 223 LEU A C 1
ATOM 1695 O O . LEU A 1 223 ? 14.997 -2.162 0.897 1.00 95.81 223 LEU A O 1
ATOM 1699 N N . ILE A 1 224 ? 14.118 -1.716 2.917 1.00 96.38 224 ILE A N 1
ATOM 1700 C CA . ILE A 1 224 ? 13.389 -2.976 3.086 1.00 96.38 224 ILE A CA 1
ATOM 1701 C C . ILE A 1 224 ? 11.901 -2.821 2.778 1.00 96.38 224 ILE A C 1
ATOM 1703 O O . ILE A 1 224 ? 11.243 -3.833 2.580 1.00 96.38 224 ILE A O 1
ATOM 1707 N N . GLN A 1 225 ? 11.412 -1.578 2.734 1.00 95.56 225 GLN A N 1
ATOM 1708 C CA . GLN A 1 225 ? 10.031 -1.230 2.431 1.00 95.56 225 GLN A CA 1
ATOM 1709 C C . GLN A 1 225 ? 9.970 0.102 1.671 1.00 95.56 225 GLN A C 1
ATOM 1711 O O . GLN A 1 225 ? 10.755 1.014 1.971 1.00 95.56 225 GLN A O 1
ATOM 1716 N N . THR A 1 226 ? 9.026 0.237 0.739 1.00 95.12 226 THR A N 1
ATOM 1717 C CA . THR A 1 226 ? 8.719 1.498 0.035 1.00 95.12 226 THR A CA 1
ATOM 1718 C C . THR A 1 226 ? 7.221 1.776 -0.013 1.00 95.12 226 THR A C 1
ATOM 1720 O O . THR A 1 226 ? 6.442 0.841 -0.100 1.00 95.12 226 THR A O 1
ATOM 1723 N N . THR A 1 227 ? 6.834 3.053 -0.020 1.00 95.06 227 THR A N 1
ATOM 1724 C CA . THR A 1 227 ? 5.439 3.510 -0.173 1.00 95.06 227 THR A CA 1
ATOM 1725 C C . THR A 1 227 ? 5.399 4.826 -0.966 1.00 95.06 227 THR A C 1
ATOM 1727 O O . THR A 1 227 ? 6.279 5.686 -0.806 1.00 95.06 227 THR A O 1
ATOM 1730 N N . LEU A 1 228 ? 4.435 4.971 -1.873 1.00 89.50 228 LEU A N 1
ATOM 1731 C CA . LEU A 1 228 ? 4.334 6.056 -2.847 1.00 89.50 228 LEU A CA 1
ATOM 1732 C C . LEU A 1 228 ? 3.241 7.052 -2.477 1.00 89.50 228 LEU A C 1
ATOM 1734 O O . LEU A 1 228 ? 2.051 6.753 -2.490 1.00 89.50 228 LEU A O 1
ATOM 1738 N N . GLY A 1 229 ? 3.659 8.290 -2.233 1.00 83.12 229 GLY A N 1
ATOM 1739 C CA . GLY A 1 229 ? 2.765 9.424 -2.087 1.00 83.12 229 GLY A CA 1
ATOM 1740 C C . GLY A 1 229 ? 2.503 10.088 -3.429 1.00 83.12 229 GLY A C 1
ATOM 1741 O O . GLY A 1 229 ? 2.913 9.628 -4.498 1.00 83.12 229 GLY A O 1
ATOM 1742 N N . ARG A 1 230 ? 1.831 11.234 -3.376 1.00 80.19 230 ARG A N 1
ATOM 1743 C CA . ARG A 1 230 ? 1.573 12.040 -4.570 1.00 80.19 230 ARG A CA 1
ATOM 1744 C C . ARG A 1 230 ? 2.831 12.727 -5.107 1.00 80.19 230 ARG A C 1
ATOM 1746 O O . ARG A 1 230 ? 2.944 12.947 -6.310 1.00 80.19 230 ARG A O 1
ATOM 1753 N N . THR A 1 231 ? 3.732 13.140 -4.222 1.00 85.12 231 THR A N 1
ATOM 1754 C CA . THR A 1 231 ? 4.923 13.935 -4.548 1.00 85.12 231 THR A CA 1
ATOM 1755 C C . THR A 1 231 ? 6.216 13.346 -3.996 1.00 85.12 231 THR A C 1
ATOM 1757 O O . THR A 1 231 ? 7.296 13.762 -4.417 1.00 85.12 231 THR A O 1
ATOM 1760 N N . GLN A 1 232 ? 6.130 12.387 -3.077 1.00 88.44 232 GLN A N 1
ATOM 1761 C CA . GLN A 1 232 ? 7.267 11.749 -2.431 1.00 88.44 232 GLN A CA 1
ATOM 1762 C C . GLN A 1 232 ? 7.179 10.228 -2.499 1.00 88.44 232 GLN A C 1
ATOM 1764 O O . GLN A 1 232 ? 6.116 9.630 -2.382 1.00 88.44 232 GLN A O 1
ATOM 1769 N N . LEU A 1 233 ? 8.345 9.607 -2.591 1.00 94.19 233 LEU A N 1
ATOM 1770 C CA . LEU A 1 233 ? 8.568 8.224 -2.218 1.00 94.19 233 LEU A CA 1
ATOM 1771 C C . LEU A 1 233 ? 9.109 8.196 -0.789 1.00 94.19 233 LEU A C 1
ATOM 1773 O O . LEU A 1 233 ? 10.064 8.908 -0.475 1.00 94.19 233 LEU A O 1
ATOM 1777 N N . TRP A 1 234 ? 8.540 7.342 0.052 1.00 96.88 234 TRP A N 1
ATOM 1778 C CA . TRP A 1 234 ? 9.028 7.077 1.400 1.00 96.88 234 TRP A CA 1
ATOM 1779 C C . TRP A 1 234 ? 9.503 5.637 1.521 1.00 96.88 234 TRP A C 1
ATOM 1781 O O . TRP A 1 234 ? 9.069 4.755 0.782 1.00 96.88 234 TRP A O 1
ATOM 1791 N N . GLY A 1 235 ? 10.391 5.383 2.475 1.00 96.94 235 GLY A N 1
ATOM 1792 C CA . GLY A 1 235 ? 10.769 4.018 2.791 1.00 96.94 235 GLY A CA 1
ATOM 1793 C C . GLY A 1 235 ? 11.609 3.881 4.043 1.00 96.94 235 GLY A C 1
ATOM 1794 O O . GLY A 1 235 ? 12.181 4.844 4.558 1.00 96.94 235 GLY A O 1
ATOM 1795 N N . VAL A 1 236 ? 11.686 2.647 4.522 1.00 97.81 236 VAL A N 1
ATOM 1796 C CA . VAL A 1 236 ? 12.414 2.269 5.733 1.00 97.81 236 VAL A CA 1
ATOM 1797 C C . VAL A 1 236 ? 13.551 1.333 5.352 1.00 97.81 236 VAL A C 1
ATOM 1799 O O . VAL A 1 236 ? 13.392 0.477 4.484 1.00 97.81 236 VAL A O 1
ATOM 1802 N N . ASN A 1 237 ? 14.715 1.487 5.982 1.00 97.25 237 ASN A N 1
ATOM 1803 C CA . ASN A 1 237 ? 15.838 0.567 5.800 1.00 97.25 237 ASN A CA 1
ATOM 1804 C C . ASN A 1 237 ? 15.927 -0.498 6.906 1.00 97.25 237 ASN A C 1
ATOM 1806 O O . ASN A 1 237 ? 15.249 -0.424 7.925 1.00 97.25 237 ASN A O 1
ATOM 1810 N N . SER A 1 238 ? 16.828 -1.469 6.744 1.00 96.56 238 SER A N 1
ATOM 1811 C CA . SER A 1 238 ? 17.037 -2.569 7.703 1.00 96.56 238 SER A CA 1
ATOM 1812 C C . SER A 1 238 ? 17.533 -2.137 9.092 1.00 96.56 238 SER A C 1
ATOM 1814 O O . SER A 1 238 ? 17.488 -2.923 10.035 1.00 96.56 238 SER A O 1
ATOM 1816 N N . ALA A 1 239 ? 17.969 -0.883 9.249 1.00 97.44 239 ALA A N 1
ATOM 1817 C CA . ALA A 1 239 ? 18.303 -0.281 10.538 1.00 97.44 239 ALA A CA 1
ATOM 1818 C C . ALA A 1 239 ? 17.121 0.484 11.169 1.00 97.44 239 ALA A C 1
ATOM 1820 O O . ALA A 1 239 ? 17.318 1.182 12.164 1.00 97.44 239 ALA A O 1
ATOM 1821 N N . ASN A 1 240 ? 15.907 0.353 10.620 1.00 98.19 240 ASN A N 1
ATOM 1822 C CA . ASN A 1 240 ? 14.696 1.059 11.048 1.00 98.19 240 ASN A CA 1
ATOM 1823 C C . ASN A 1 240 ? 14.807 2.589 10.921 1.00 98.19 240 ASN A C 1
ATOM 1825 O O . ASN A 1 240 ? 14.241 3.329 11.728 1.00 98.19 240 ASN A O 1
ATOM 1829 N N . ASN A 1 241 ? 15.574 3.077 9.942 1.00 98.12 241 ASN A N 1
ATOM 1830 C CA . ASN A 1 241 ? 15.652 4.499 9.621 1.00 98.12 241 ASN A CA 1
ATOM 1831 C C . ASN A 1 241 ? 14.718 4.826 8.459 1.00 98.12 241 ASN A C 1
ATOM 1833 O O . ASN A 1 241 ? 14.706 4.117 7.451 1.00 98.12 241 ASN A O 1
ATOM 1837 N N . LEU A 1 242 ? 13.970 5.913 8.617 1.00 98.19 242 LEU A N 1
ATOM 1838 C CA . LEU A 1 242 ? 13.050 6.448 7.628 1.00 98.19 242 LEU A CA 1
ATOM 1839 C C . LEU A 1 242 ? 13.769 7.403 6.681 1.00 98.19 242 LEU A C 1
ATOM 1841 O O . LEU A 1 242 ? 14.513 8.290 7.115 1.00 98.19 242 LEU A O 1
ATOM 1845 N N . PHE A 1 243 ? 13.479 7.249 5.397 1.00 97.31 243 PHE A N 1
ATOM 1846 C CA . PHE A 1 243 ? 13.964 8.108 4.334 1.00 97.31 243 PHE A CA 1
ATOM 1847 C C . PHE A 1 243 ? 12.825 8.535 3.418 1.00 97.31 243 PHE A C 1
ATOM 1849 O O . PHE A 1 243 ? 11.808 7.849 3.305 1.00 97.31 243 PHE A O 1
ATOM 1856 N N . ARG A 1 244 ? 13.040 9.643 2.709 1.00 95.75 244 ARG A N 1
ATOM 1857 C CA . ARG A 1 244 ? 12.169 10.071 1.613 1.00 95.75 244 ARG A CA 1
ATOM 1858 C C . ARG A 1 244 ? 12.936 10.654 0.439 1.00 95.75 244 ARG A C 1
ATOM 1860 O O . ARG A 1 244 ? 14.071 11.106 0.596 1.00 95.75 244 ARG A O 1
ATOM 1867 N N . SER A 1 245 ? 12.295 10.689 -0.718 1.00 94.38 245 SER A N 1
ATOM 1868 C CA . SER A 1 245 ? 12.802 11.339 -1.920 1.00 94.38 245 SER A CA 1
ATOM 1869 C C . SER A 1 245 ? 11.652 11.895 -2.758 1.00 94.38 245 SER A C 1
ATOM 1871 O O . SER A 1 245 ? 10.548 11.358 -2.744 1.00 94.38 245 SER A O 1
ATOM 1873 N N . THR A 1 246 ? 11.909 12.974 -3.492 1.00 91.81 246 THR A N 1
ATOM 1874 C CA . THR A 1 246 ? 10.901 13.625 -4.338 1.00 91.81 246 THR A CA 1
ATOM 1875 C C . THR A 1 246 ? 10.682 12.830 -5.624 1.00 91.81 246 THR A C 1
ATOM 1877 O O . THR A 1 246 ? 11.644 12.428 -6.275 1.00 91.81 246 THR A O 1
ATOM 1880 N N . LEU A 1 247 ? 9.419 12.658 -6.014 1.00 85.00 247 LEU A N 1
ATOM 1881 C CA . LEU A 1 247 ? 9.024 12.075 -7.296 1.00 85.00 247 LEU A CA 1
ATOM 1882 C C . LEU A 1 247 ? 9.140 13.105 -8.443 1.00 85.00 247 LEU A C 1
ATOM 1884 O O . LEU A 1 247 ? 8.894 14.294 -8.218 1.00 85.00 247 LEU A O 1
ATOM 1888 N N . PRO A 1 248 ? 9.443 12.681 -9.686 1.00 88.12 248 PRO A N 1
ATOM 1889 C CA . PRO A 1 248 ? 9.761 11.311 -10.099 1.00 88.12 248 PRO A CA 1
ATOM 1890 C C . PRO A 1 248 ? 11.167 10.868 -9.661 1.00 88.12 248 PRO A C 1
ATOM 1892 O O . PRO A 1 248 ? 12.079 11.684 -9.519 1.00 88.12 248 PRO A O 1
ATOM 1895 N N . MET A 1 249 ? 11.348 9.558 -9.471 1.00 85.25 249 MET A N 1
ATOM 1896 C CA . MET A 1 249 ? 12.650 8.985 -9.119 1.00 85.25 249 MET A CA 1
ATOM 1897 C C . MET A 1 249 ? 13.496 8.689 -10.359 1.00 85.25 249 MET A C 1
ATOM 1899 O O . MET A 1 249 ? 13.001 8.264 -11.402 1.00 85.25 249 MET A O 1
ATOM 1903 N N . HIS A 1 250 ? 14.811 8.840 -10.218 1.00 82.75 250 HIS A N 1
ATOM 1904 C CA . HIS A 1 250 ? 15.818 8.442 -11.201 1.00 82.75 250 HIS A CA 1
ATOM 1905 C C . HIS A 1 250 ? 17.019 7.803 -10.489 1.00 82.75 250 HIS A C 1
ATOM 1907 O O . HIS A 1 250 ? 17.093 7.816 -9.257 1.00 82.75 250 HIS A O 1
ATOM 1913 N N . SER A 1 251 ? 17.981 7.250 -11.231 1.00 83.44 251 SER A N 1
ATOM 1914 C CA . SER A 1 251 ? 19.176 6.602 -10.661 1.00 83.44 251 SER A CA 1
ATOM 1915 C C . SER A 1 251 ? 20.090 7.551 -9.875 1.00 83.44 251 SER A C 1
ATOM 1917 O O . SER A 1 251 ? 21.009 7.112 -9.194 1.00 83.44 251 SER A O 1
ATOM 1919 N N . GLU A 1 252 ? 19.839 8.853 -9.945 1.00 84.50 252 GLU A N 1
ATOM 1920 C CA . GLU A 1 252 ? 20.609 9.921 -9.314 1.00 84.50 252 GLU A CA 1
ATOM 1921 C C . GLU A 1 252 ? 19.837 10.568 -8.157 1.00 84.50 252 GLU A C 1
ATOM 1923 O O . GLU A 1 252 ? 20.395 11.406 -7.447 1.00 84.50 252 GLU A O 1
ATOM 1928 N N . SER A 1 253 ? 18.569 10.186 -7.946 1.00 87.94 253 SER A N 1
ATOM 1929 C CA . SER A 1 253 ? 17.750 10.719 -6.858 1.00 87.94 253 SER A CA 1
ATOM 1930 C C . SER A 1 253 ? 18.397 10.421 -5.505 1.00 87.94 253 SER A C 1
ATOM 1932 O O . SER A 1 253 ? 18.872 9.312 -5.233 1.00 87.94 253 SER A O 1
ATOM 1934 N N . THR A 1 254 ? 18.424 11.433 -4.643 1.00 87.88 254 THR A N 1
ATOM 1935 C CA . THR A 1 254 ? 18.972 11.341 -3.289 1.00 87.88 254 THR A CA 1
ATOM 1936 C C . THR A 1 254 ? 17.861 11.153 -2.270 1.00 87.88 254 THR A C 1
ATOM 1938 O O . THR A 1 254 ? 16.714 11.543 -2.489 1.00 87.88 254 THR A O 1
ATOM 1941 N N . TRP A 1 255 ? 18.212 10.552 -1.138 1.00 91.56 255 TRP A N 1
ATOM 1942 C CA . TRP A 1 255 ? 17.289 10.299 -0.042 1.00 91.56 255 TRP A CA 1
ATOM 1943 C C . TRP A 1 255 ? 17.593 11.232 1.124 1.00 91.56 255 TRP A C 1
ATOM 1945 O O . TRP A 1 255 ? 18.737 11.320 1.575 1.00 91.56 255 TRP A O 1
ATOM 1955 N N . ALA A 1 256 ? 16.569 11.915 1.621 1.00 92.69 256 ALA A N 1
ATOM 1956 C CA . ALA A 1 256 ? 16.632 12.664 2.864 1.00 92.69 256 ALA A CA 1
ATOM 1957 C C . ALA A 1 256 ? 16.365 11.714 4.036 1.00 92.69 256 ALA A C 1
ATOM 1959 O O . ALA A 1 256 ? 15.375 10.984 4.023 1.00 92.69 256 ALA A O 1
ATOM 1960 N N . ALA A 1 257 ? 17.253 11.713 5.031 1.00 95.25 257 ALA A N 1
ATOM 1961 C CA . ALA A 1 257 ? 17.038 10.996 6.283 1.00 95.25 257 ALA A CA 1
ATOM 1962 C C . ALA A 1 257 ? 16.071 11.781 7.177 1.00 95.25 257 ALA A C 1
ATOM 1964 O O . ALA A 1 257 ? 16.211 12.995 7.315 1.00 95.25 257 ALA A O 1
ATOM 1965 N N . GLU A 1 258 ? 15.131 11.077 7.801 1.00 96.12 258 GLU A N 1
ATOM 1966 C CA . GLU A 1 258 ? 14.074 11.685 8.610 1.00 96.12 258 GLU A CA 1
ATOM 1967 C C . GLU A 1 258 ? 14.243 11.326 10.089 1.00 96.12 258 GLU A C 1
ATOM 1969 O O . GLU A 1 258 ? 14.816 12.092 10.863 1.00 96.12 258 GLU A O 1
ATOM 1974 N N . ILE A 1 259 ? 13.777 10.144 10.499 1.00 97.44 259 ILE A N 1
ATOM 1975 C CA . ILE A 1 259 ? 13.833 9.681 11.890 1.00 97.44 259 ILE A CA 1
ATOM 1976 C C . ILE A 1 259 ? 14.175 8.188 11.971 1.00 97.44 259 ILE A C 1
ATOM 1978 O O . ILE A 1 259 ? 13.993 7.448 11.008 1.00 97.44 259 ILE A O 1
ATOM 1982 N N . GLY A 1 260 ? 14.664 7.743 13.130 1.00 98.06 260 GLY A N 1
ATOM 1983 C CA . GLY A 1 260 ? 14.949 6.331 13.414 1.00 98.06 260 GLY A CA 1
ATOM 1984 C C . GLY A 1 260 ? 13.867 5.642 14.251 1.00 98.06 260 GLY A C 1
ATOM 1985 O O . GLY A 1 260 ? 12.982 6.294 14.809 1.00 98.06 260 GLY A O 1
ATOM 1986 N N . GLY A 1 261 ? 13.976 4.318 14.378 1.00 98.25 261 GLY A N 1
ATOM 1987 C CA . GLY A 1 261 ? 13.049 3.488 15.155 1.00 98.25 261 GLY A CA 1
ATOM 1988 C C . GLY A 1 261 ? 11.706 3.245 14.463 1.00 98.25 261 GLY A C 1
ATOM 1989 O O . GLY A 1 261 ? 10.708 3.010 15.142 1.00 98.25 261 GLY A O 1
ATOM 1990 N N . VAL A 1 262 ? 11.673 3.322 13.132 1.00 98.56 262 VAL A N 1
ATOM 1991 C CA . VAL A 1 262 ? 10.475 3.115 12.313 1.00 98.56 262 VAL A CA 1
ATOM 1992 C C . VAL A 1 262 ? 10.431 1.677 11.814 1.00 98.56 262 VAL A C 1
ATOM 1994 O O . VAL A 1 262 ? 11.384 1.216 11.201 1.00 98.56 262 VAL A O 1
ATOM 1997 N N . LYS A 1 263 ? 9.324 0.984 12.083 1.00 97.00 263 LYS A N 1
ATOM 1998 C CA . LYS A 1 263 ? 9.036 -0.362 11.575 1.00 97.00 263 LYS A CA 1
ATOM 1999 C C . LYS A 1 263 ? 8.478 -0.307 10.154 1.0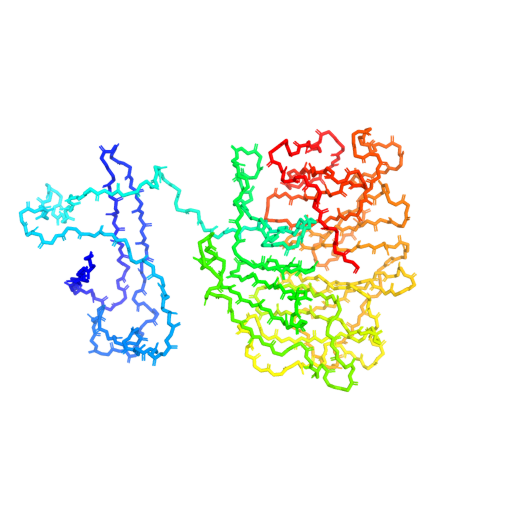0 97.00 263 LYS A C 1
ATOM 2001 O O . LYS A 1 263 ? 8.914 -1.069 9.305 1.00 97.00 263 LYS A O 1
ATOM 2006 N N . GLN A 1 264 ? 7.504 0.572 9.933 1.00 96.88 264 GLN A N 1
ATOM 2007 C CA . GLN A 1 264 ? 6.778 0.701 8.671 1.00 96.88 264 GLN A CA 1
ATOM 2008 C C . GLN A 1 264 ? 6.438 2.172 8.421 1.00 96.88 264 GLN A C 1
ATOM 2010 O O . GLN A 1 264 ? 6.205 2.925 9.373 1.00 96.88 264 GLN A O 1
ATOM 2015 N N . VAL A 1 265 ? 6.370 2.559 7.153 1.00 97.75 265 VAL A N 1
ATOM 2016 C CA . VAL A 1 265 ? 5.797 3.826 6.686 1.00 97.75 265 VAL A CA 1
ATOM 2017 C C . VAL A 1 265 ? 4.701 3.559 5.664 1.00 97.75 265 VAL A C 1
ATOM 2019 O O . VAL A 1 265 ? 4.853 2.674 4.838 1.00 97.75 265 VAL A O 1
ATOM 2022 N N . GLU A 1 266 ? 3.623 4.332 5.698 1.00 95.12 266 GLU A N 1
ATOM 2023 C CA . GLU A 1 266 ? 2.601 4.349 4.653 1.00 95.12 266 GLU A CA 1
ATOM 2024 C C . GLU A 1 266 ? 2.166 5.769 4.363 1.00 95.12 266 GLU A C 1
ATOM 2026 O O . GLU A 1 266 ? 2.051 6.597 5.272 1.00 95.12 266 GLU A O 1
ATOM 2031 N N . VAL A 1 267 ? 1.902 6.057 3.098 1.00 89.06 267 VAL A N 1
ATOM 2032 C CA . VAL A 1 267 ? 1.602 7.410 2.658 1.00 89.06 267 VAL A CA 1
ATOM 2033 C C . VAL A 1 267 ? 0.362 7.425 1.771 1.00 89.06 267 VAL A C 1
ATOM 2035 O O . VAL A 1 267 ? 0.161 6.560 0.932 1.00 89.06 267 VAL A O 1
ATOM 2038 N N . GLY A 1 268 ? -0.501 8.408 2.004 1.00 80.56 268 GLY A N 1
ATOM 2039 C CA . GLY A 1 268 ? -1.639 8.711 1.144 1.00 80.56 268 GLY A CA 1
ATOM 2040 C C . GLY A 1 268 ? -1.426 10.026 0.402 1.00 80.56 268 GLY A C 1
ATOM 2041 O O . GLY A 1 268 ? -0.317 10.543 0.299 1.00 80.56 268 GLY A O 1
ATOM 2042 N N . ASP A 1 269 ? -2.516 10.632 -0.063 1.00 76.50 269 ASP A N 1
ATOM 2043 C CA . ASP A 1 269 ? -2.449 11.856 -0.875 1.00 76.50 269 ASP A CA 1
ATOM 2044 C C . ASP A 1 269 ? -1.912 13.086 -0.131 1.00 76.50 269 ASP A C 1
ATOM 2046 O O . ASP A 1 269 ? -1.329 13.980 -0.747 1.00 76.50 269 ASP A O 1
ATOM 2050 N N . ALA A 1 270 ? -2.164 13.166 1.176 1.00 80.69 270 ALA A N 1
ATOM 2051 C CA . ALA A 1 270 ? -1.839 14.334 1.997 1.00 80.69 270 ALA A CA 1
ATOM 2052 C C . ALA A 1 270 ? -1.059 13.990 3.271 1.00 80.69 270 ALA A C 1
ATOM 2054 O O . ALA A 1 270 ? -0.391 14.858 3.836 1.00 80.69 270 ALA A O 1
ATOM 2055 N N . ASP A 1 271 ? -1.125 12.736 3.713 1.00 84.56 271 ASP A N 1
ATOM 2056 C CA . ASP A 1 271 ? -0.641 12.304 5.016 1.00 84.56 271 ASP A CA 1
ATOM 2057 C C . ASP A 1 271 ? 0.355 11.155 4.884 1.00 84.56 271 ASP A C 1
ATOM 2059 O O . ASP A 1 271 ? 0.134 10.214 4.127 1.00 84.56 271 ASP A O 1
ATOM 2063 N N . CYS A 1 272 ? 1.427 11.221 5.670 1.00 94.19 272 CYS A N 1
ATOM 2064 C CA . CYS A 1 272 ? 2.397 10.150 5.858 1.00 94.19 272 CYS A CA 1
ATOM 2065 C C . CYS A 1 272 ? 2.286 9.634 7.293 1.00 94.19 272 CYS A C 1
ATOM 2067 O O . CYS A 1 272 ? 2.375 10.410 8.249 1.00 94.19 272 CYS A O 1
ATOM 2069 N N . PHE A 1 273 ? 2.085 8.331 7.448 1.00 97.94 273 PHE A N 1
ATOM 2070 C CA . PHE A 1 273 ? 1.988 7.654 8.730 1.00 97.94 273 PHE A CA 1
ATOM 2071 C C . PHE A 1 273 ? 3.150 6.690 8.908 1.00 97.94 273 PHE A C 1
ATOM 2073 O O . PHE A 1 273 ? 3.584 6.026 7.975 1.00 97.94 273 PHE A O 1
ATOM 2080 N N . ILE A 1 274 ? 3.631 6.581 10.139 1.00 98.31 274 ILE A N 1
ATOM 2081 C CA . ILE A 1 274 ? 4.661 5.616 10.506 1.00 98.31 274 ILE A CA 1
ATOM 2082 C C . ILE A 1 274 ? 4.232 4.810 11.715 1.00 98.31 274 ILE A C 1
ATOM 2084 O O . ILE A 1 274 ? 3.600 5.342 12.630 1.00 98.31 274 ILE A O 1
ATOM 2088 N N . VAL A 1 275 ? 4.653 3.552 11.743 1.00 98.31 275 VAL A N 1
ATOM 2089 C CA . VAL A 1 275 ? 4.582 2.676 12.913 1.00 98.31 275 VAL A CA 1
ATOM 2090 C C . VAL A 1 275 ? 5.987 2.560 13.483 1.00 98.31 275 VAL A C 1
ATOM 2092 O O . VAL A 1 275 ? 6.929 2.246 12.755 1.00 98.31 275 VAL A O 1
ATOM 2095 N N . LEU A 1 276 ? 6.156 2.820 14.779 1.00 98.44 276 LEU A N 1
ATOM 2096 C CA . LEU A 1 276 ? 7.454 2.630 15.430 1.00 98.44 276 LEU A CA 1
ATOM 2097 C C . LEU A 1 276 ? 7.679 1.166 15.824 1.00 98.44 276 LEU A C 1
ATOM 2099 O O . LEU A 1 276 ? 6.747 0.371 15.939 1.00 98.44 276 LEU A O 1
ATOM 2103 N N . THR A 1 277 ? 8.936 0.808 16.082 1.00 97.88 277 THR A N 1
ATOM 2104 C CA . THR A 1 277 ? 9.347 -0.562 16.447 1.00 97.88 277 THR A CA 1
ATOM 2105 C C . THR A 1 277 ? 8.781 -1.069 17.779 1.00 97.88 277 THR A C 1
ATOM 2107 O O . THR A 1 277 ? 8.901 -2.253 18.082 1.00 97.88 277 THR A O 1
ATOM 2110 N N . ASP A 1 278 ? 8.120 -0.213 18.565 1.00 97.75 278 ASP A N 1
ATOM 2111 C CA . ASP A 1 278 ? 7.381 -0.608 19.769 1.00 97.75 278 ASP A CA 1
ATOM 2112 C C . ASP A 1 278 ? 6.026 -1.280 19.469 1.00 97.75 278 ASP A C 1
ATOM 2114 O O . ASP A 1 278 ? 5.367 -1.753 20.397 1.00 97.75 278 ASP A O 1
ATOM 2118 N N . ASN A 1 279 ? 5.613 -1.321 18.193 1.00 97.69 279 ASN A N 1
ATOM 2119 C CA . ASN A 1 279 ? 4.316 -1.810 17.718 1.00 97.69 279 ASN A CA 1
ATOM 2120 C C . ASN A 1 279 ? 3.117 -1.128 18.401 1.00 97.69 279 ASN A C 1
ATOM 2122 O O . ASN A 1 279 ? 2.037 -1.706 18.476 1.00 97.69 279 ASN A O 1
ATOM 2126 N N . LYS A 1 280 ? 3.274 0.074 18.959 1.00 98.12 280 LYS A N 1
ATOM 2127 C CA . LYS A 1 280 ? 2.203 0.779 19.688 1.00 98.12 280 LYS A CA 1
ATOM 2128 C C . LYS A 1 280 ? 2.077 2.241 19.300 1.00 98.12 280 LYS A C 1
ATOM 2130 O O . LYS A 1 280 ? 1.024 2.837 19.518 1.00 98.12 280 LYS A O 1
ATOM 2135 N N . THR A 1 281 ? 3.135 2.815 18.743 1.00 98.56 281 THR A N 1
ATOM 2136 C CA . THR A 1 281 ? 3.175 4.226 18.395 1.00 98.56 281 THR A CA 1
ATOM 2137 C C . THR A 1 281 ? 2.934 4.426 16.903 1.00 98.56 281 THR A C 1
ATOM 2139 O O . THR A 1 281 ? 3.693 3.918 16.078 1.00 98.56 281 THR A O 1
ATOM 2142 N N . ILE A 1 282 ? 1.912 5.225 16.577 1.00 98.56 282 ILE A N 1
ATOM 2143 C CA . ILE A 1 282 ? 1.689 5.779 15.235 1.00 98.56 282 ILE A CA 1
ATOM 2144 C C . ILE A 1 282 ? 1.993 7.266 15.281 1.00 98.56 282 ILE A C 1
ATOM 2146 O O . ILE A 1 282 ? 1.443 7.987 16.121 1.00 98.56 282 ILE A O 1
ATOM 2150 N N . LYS A 1 283 ? 2.822 7.739 14.351 1.00 98.38 283 LYS A N 1
ATOM 2151 C CA . LYS A 1 283 ? 2.988 9.175 14.107 1.00 98.38 283 LYS A CA 1
ATOM 2152 C C . LYS A 1 283 ? 2.523 9.542 12.709 1.00 98.38 283 LYS A C 1
ATOM 2154 O O . LYS A 1 283 ? 2.557 8.710 11.810 1.00 98.38 283 LYS A O 1
ATOM 2159 N N . ARG A 1 284 ? 2.119 10.797 12.553 1.00 97.50 284 ARG A N 1
ATOM 2160 C CA . ARG A 1 284 ? 1.665 11.400 11.304 1.00 97.50 284 ARG A CA 1
ATOM 2161 C C . ARG A 1 284 ? 2.509 12.624 10.970 1.00 97.50 284 ARG A C 1
ATOM 2163 O O . ARG A 1 284 ? 2.848 13.399 11.864 1.00 97.50 284 ARG A O 1
ATOM 2170 N N . ASN A 1 285 ? 2.797 12.813 9.693 1.00 95.88 285 ASN A N 1
ATOM 2171 C CA . ASN A 1 285 ? 3.341 14.039 9.123 1.00 95.88 285 ASN A CA 1
ATOM 2172 C C . ASN A 1 285 ? 2.640 14.330 7.785 1.00 95.88 285 ASN A C 1
ATOM 2174 O O . ASN A 1 285 ? 1.816 13.535 7.331 1.00 95.88 285 ASN A O 1
ATOM 2178 N N . GLN A 1 286 ? 2.947 15.460 7.153 1.00 91.12 286 GLN A N 1
ATOM 2179 C CA . GLN A 1 286 ? 2.500 15.711 5.783 1.00 91.12 286 GLN A CA 1
ATOM 2180 C C . GLN A 1 286 ? 3.190 14.745 4.813 1.00 91.12 286 GLN A C 1
ATOM 2182 O O . GLN A 1 286 ? 4.349 14.377 5.016 1.00 91.12 286 GLN A O 1
ATOM 2187 N N . GLU A 1 287 ? 2.497 14.377 3.734 1.00 87.81 287 GLU A N 1
ATOM 2188 C CA . GLU A 1 287 ? 3.017 13.529 2.648 1.00 87.81 287 GLU A CA 1
ATOM 2189 C C . GLU A 1 287 ? 4.367 14.021 2.110 1.00 87.81 287 GLU A C 1
ATOM 2191 O O . GLU A 1 287 ? 5.272 13.228 1.868 1.00 87.81 287 GLU A O 1
ATOM 2196 N N . ASN A 1 288 ? 4.542 15.337 2.005 1.00 87.44 288 ASN A N 1
ATOM 2197 C CA . ASN A 1 288 ? 5.767 15.957 1.505 1.00 87.44 288 ASN A CA 1
ATOM 2198 C C . ASN A 1 288 ? 6.900 16.061 2.553 1.00 87.44 288 ASN A C 1
ATOM 2200 O O . ASN A 1 288 ? 7.962 16.616 2.266 1.00 87.44 288 ASN A O 1
ATOM 2204 N N . GLY A 1 289 ? 6.671 15.578 3.778 1.00 89.81 289 GLY A N 1
ATOM 2205 C CA . GLY A 1 289 ? 7.583 15.695 4.920 1.00 89.81 289 GLY A CA 1
ATOM 2206 C C . GLY A 1 289 ? 7.577 17.072 5.591 1.00 89.81 289 GLY A C 1
ATOM 2207 O O . GLY A 1 289 ? 8.354 17.313 6.513 1.00 89.81 289 GLY A O 1
ATOM 2208 N N . GLY A 1 290 ? 6.716 17.988 5.147 1.00 88.69 290 GLY A N 1
ATOM 2209 C CA . GLY A 1 290 ? 6.565 19.313 5.729 1.00 88.69 290 GLY A CA 1
ATOM 2210 C C . GLY A 1 290 ? 5.956 19.260 7.129 1.00 88.69 290 GLY A C 1
ATOM 2211 O O . GLY A 1 290 ? 4.899 18.676 7.336 1.00 88.69 290 GLY A O 1
ATOM 2212 N N . GLY A 1 291 ? 6.589 19.930 8.094 1.00 90.38 291 GLY A N 1
ATOM 2213 C CA . GLY A 1 291 ? 6.091 20.024 9.468 1.00 90.38 291 GLY A CA 1
ATOM 2214 C C . GLY A 1 291 ? 6.840 19.127 10.451 1.00 90.38 291 GLY A C 1
ATOM 2215 O O . GLY A 1 291 ? 8.022 18.836 10.274 1.00 90.38 291 GLY A O 1
ATOM 2216 N N . THR A 1 292 ? 6.169 18.755 11.541 1.00 94.75 292 THR A N 1
ATOM 2217 C CA . THR A 1 292 ? 6.720 17.905 12.601 1.00 94.75 292 THR A CA 1
ATOM 2218 C C . THR A 1 292 ? 5.856 16.667 12.794 1.00 94.75 292 THR A C 1
ATOM 2220 O O . THR A 1 292 ? 4.634 16.713 12.669 1.00 94.75 292 THR A O 1
ATOM 2223 N N . TRP A 1 293 ? 6.497 15.553 13.149 1.00 97.56 293 TRP A N 1
ATOM 2224 C CA . TRP A 1 293 ? 5.803 14.307 13.457 1.00 97.56 293 TRP A CA 1
ATOM 2225 C C . TRP A 1 293 ? 4.885 14.460 14.675 1.00 97.56 293 TRP A C 1
ATOM 2227 O O . TRP A 1 293 ? 5.360 14.613 15.804 1.00 97.56 293 TRP A O 1
ATOM 2237 N N . ALA A 1 294 ? 3.577 14.354 14.453 1.00 97.06 294 ALA A N 1
ATOM 2238 C CA . ALA A 1 294 ? 2.558 14.354 15.493 1.00 97.06 294 ALA A CA 1
ATOM 2239 C C . ALA A 1 294 ? 2.227 12.918 15.922 1.00 97.06 294 ALA A C 1
ATOM 2241 O O . ALA A 1 294 ? 2.023 12.044 15.084 1.00 97.06 294 ALA A O 1
ATOM 2242 N N . THR A 1 295 ? 2.157 12.660 17.228 1.00 97.88 295 THR A N 1
ATOM 2243 C CA . THR A 1 295 ? 1.760 11.347 17.757 1.00 97.88 295 THR A CA 1
ATOM 2244 C C . THR A 1 295 ? 0.245 11.181 17.676 1.00 97.88 295 THR A C 1
ATOM 2246 O O . THR A 1 295 ? -0.486 11.953 18.291 1.00 97.88 295 THR A O 1
ATOM 2249 N N . VAL A 1 296 ? -0.212 10.151 16.963 1.00 97.94 296 VAL A N 1
ATOM 2250 C CA . VAL A 1 296 ? -1.628 9.760 16.857 1.00 97.94 296 VAL A CA 1
ATOM 2251 C C . VAL A 1 296 ? -1.950 8.715 17.923 1.00 97.94 296 VAL A C 1
ATOM 2253 O O . VAL A 1 296 ? -2.842 8.910 18.748 1.00 97.94 296 VAL A O 1
ATOM 2256 N N . LEU A 1 297 ? -1.165 7.634 17.950 1.00 98.25 297 LEU A N 1
ATOM 2257 C CA . LEU A 1 297 ? -1.226 6.575 18.958 1.00 98.25 297 LEU A CA 1
ATOM 2258 C C . LEU A 1 297 ? 0.129 6.429 19.648 1.00 98.25 297 LEU A C 1
ATOM 2260 O O . LEU A 1 297 ? 1.166 6.702 19.050 1.00 98.25 297 LEU A O 1
ATOM 2264 N N . SER A 1 298 ? 0.116 5.984 20.896 1.00 97.81 298 SER A N 1
ATOM 2265 C CA . SER A 1 298 ? 1.274 5.705 21.737 1.00 97.81 298 SER A CA 1
ATOM 2266 C C . SER A 1 298 ? 0.980 4.533 22.672 1.00 97.81 298 SER A C 1
ATOM 2268 O O . SER A 1 298 ? -0.167 4.129 22.875 1.00 97.81 298 SER A O 1
ATOM 2270 N N . SER A 1 299 ? 2.017 4.043 23.350 1.00 96.12 299 SER A N 1
ATOM 2271 C CA . SER A 1 299 ? 1.889 3.007 24.382 1.00 96.12 299 SER A CA 1
ATOM 2272 C C . SER A 1 299 ? 0.945 3.357 25.542 1.00 96.12 299 SER A C 1
ATOM 2274 O O . SER A 1 299 ? 0.517 2.448 26.251 1.00 96.12 299 SER A O 1
ATOM 2276 N N . THR A 1 300 ? 0.612 4.638 25.742 1.00 96.56 300 THR A N 1
ATOM 2277 C CA . THR A 1 300 ? -0.256 5.107 26.832 1.00 96.56 300 THR A CA 1
ATOM 2278 C C . THR A 1 300 ? -1.688 5.405 26.403 1.00 96.56 300 THR A C 1
ATOM 2280 O O . THR A 1 300 ? -2.549 5.522 27.272 1.00 96.56 300 THR A O 1
ATOM 2283 N N . ASN A 1 301 ? -1.962 5.539 25.100 1.00 96.38 301 ASN A N 1
ATOM 2284 C CA . ASN A 1 301 ? -3.287 5.912 24.599 1.00 96.38 301 ASN A CA 1
ATOM 2285 C C . ASN A 1 301 ? -3.853 4.958 23.530 1.00 96.38 301 ASN A C 1
ATOM 2287 O O . ASN A 1 301 ? -4.993 5.147 23.111 1.00 96.38 301 ASN A O 1
ATOM 2291 N N . ILE A 1 302 ? -3.089 3.950 23.094 1.00 96.69 302 ILE A N 1
ATOM 2292 C CA . ILE A 1 302 ? -3.557 2.941 22.142 1.00 96.69 302 ILE A CA 1
ATOM 2293 C C . ILE A 1 302 ? -4.816 2.238 22.686 1.00 96.69 302 ILE A C 1
ATOM 2295 O O . ILE A 1 302 ? -4.810 1.783 23.836 1.00 96.69 302 ILE A O 1
ATOM 2299 N N . PRO A 1 303 ? -5.908 2.133 21.902 1.00 96.44 303 PRO A N 1
ATOM 2300 C CA . PRO A 1 303 ? -7.104 1.431 22.348 1.00 96.44 303 PRO A CA 1
ATOM 2301 C C . PRO A 1 303 ? -6.795 -0.019 22.728 1.00 96.44 303 PRO A C 1
ATOM 2303 O O . PRO A 1 303 ? -6.069 -0.717 22.017 1.00 96.44 303 PRO A O 1
ATOM 2306 N N . ALA A 1 304 ? -7.395 -0.497 23.823 1.00 94.31 304 ALA A N 1
ATOM 2307 C CA . ALA A 1 304 ? -7.155 -1.849 24.332 1.00 94.31 304 ALA A CA 1
ATOM 2308 C C . ALA A 1 304 ? -7.456 -2.946 23.294 1.00 94.31 304 ALA A C 1
ATOM 2310 O O . ALA A 1 304 ? -6.751 -3.948 23.261 1.00 94.31 304 ALA A O 1
ATOM 2311 N N . ALA A 1 305 ? -8.455 -2.730 22.429 1.00 92.38 305 ALA A N 1
ATOM 2312 C CA . ALA A 1 305 ? -8.795 -3.644 21.337 1.00 92.38 305 ALA A CA 1
ATOM 2313 C C . ALA A 1 305 ? -7.695 -3.729 20.262 1.00 92.38 305 ALA A C 1
ATOM 2315 O O . ALA A 1 305 ? -7.461 -4.799 19.715 1.00 92.38 305 ALA A O 1
ATOM 2316 N N . VAL A 1 306 ? -6.974 -2.633 19.991 1.00 95.88 306 VAL A N 1
ATOM 2317 C CA . VAL A 1 306 ? -5.832 -2.665 19.062 1.00 95.88 306 VAL A CA 1
ATOM 2318 C C . VAL A 1 306 ? -4.662 -3.398 19.718 1.00 95.88 306 VAL A C 1
ATOM 2320 O O . VAL A 1 306 ? -4.116 -4.317 19.123 1.00 95.88 306 VAL A O 1
ATOM 2323 N N . SER A 1 307 ? -4.325 -3.055 20.969 1.00 94.38 307 SER A N 1
ATOM 2324 C CA . SER A 1 307 ? -3.242 -3.620 21.808 1.00 94.38 307 SER A CA 1
ATOM 2325 C C . SER A 1 307 ? -1.805 -3.491 21.262 1.00 94.38 307 SER A C 1
ATOM 2327 O O . SER A 1 307 ? -0.932 -2.970 21.965 1.00 94.38 307 SER A O 1
ATOM 2329 N N . ALA A 1 308 ? -1.564 -3.937 20.030 1.00 96.69 308 ALA A N 1
ATOM 2330 C CA . ALA A 1 308 ? -0.341 -3.802 19.258 1.00 96.69 308 ALA A CA 1
ATOM 2331 C C . ALA A 1 308 ? -0.665 -3.772 17.752 1.00 96.69 308 ALA A C 1
ATOM 2333 O O . ALA A 1 308 ? -1.602 -4.414 17.277 1.00 96.69 308 ALA A O 1
ATOM 2334 N N . ILE A 1 309 ? 0.127 -3.010 17.010 1.00 96.38 309 ILE A N 1
ATOM 2335 C CA . ILE A 1 309 ? -0.024 -2.724 15.587 1.00 96.38 309 ILE A CA 1
ATOM 2336 C C . ILE A 1 309 ? 0.904 -3.649 14.813 1.00 96.38 309 ILE A C 1
ATOM 2338 O O . ILE A 1 309 ? 2.116 -3.661 15.042 1.00 96.38 309 ILE A O 1
ATOM 2342 N N . ASP A 1 310 ? 0.332 -4.413 13.890 1.00 93.81 310 ASP A N 1
ATOM 2343 C CA . ASP A 1 310 ? 1.119 -5.197 12.951 1.00 93.81 310 ASP A CA 1
ATOM 2344 C C . ASP A 1 310 ? 1.517 -4.330 11.758 1.00 93.81 310 ASP A C 1
ATOM 2346 O O . ASP A 1 310 ? 2.701 -4.096 11.532 1.00 93.81 310 ASP A O 1
ATOM 2350 N N . GLN A 1 311 ? 0.526 -3.750 11.087 1.00 92.44 311 GLN A N 1
ATOM 2351 C CA . GLN A 1 311 ? 0.743 -2.890 9.931 1.00 92.44 311 GLN A CA 1
ATOM 2352 C C . GLN A 1 311 ? -0.298 -1.781 9.841 1.00 92.44 311 GLN A C 1
ATOM 2354 O O . GLN A 1 311 ? -1.371 -1.851 10.452 1.00 92.44 311 GLN A O 1
ATOM 2359 N N . VAL A 1 312 ? 0.004 -0.785 9.021 1.00 93.75 312 VAL A N 1
ATOM 2360 C CA . VAL A 1 312 ? -0.952 0.229 8.579 1.00 93.75 312 VAL A CA 1
ATOM 2361 C C . VAL A 1 312 ? -1.060 0.251 7.057 1.00 93.75 312 VAL A C 1
ATOM 2363 O O . VAL A 1 312 ? -0.234 -0.344 6.376 1.00 93.75 312 VAL A O 1
ATOM 2366 N N . ALA A 1 313 ? -2.096 0.915 6.549 1.00 90.88 313 ALA A N 1
ATOM 2367 C CA . ALA A 1 313 ? -2.254 1.335 5.157 1.00 90.88 313 ALA A CA 1
ATOM 2368 C C . ALA A 1 313 ? -3.045 2.648 5.135 1.00 90.88 313 ALA A C 1
ATOM 2370 O O . ALA A 1 313 ? -3.891 2.876 6.005 1.00 90.88 313 ALA A O 1
ATOM 2371 N N . VAL A 1 314 ? -2.796 3.521 4.162 1.00 85.31 314 VAL A N 1
ATOM 2372 C CA . VAL A 1 314 ? -3.467 4.827 4.074 1.00 85.31 314 VAL A CA 1
ATOM 2373 C C . VAL A 1 314 ? -4.305 4.865 2.806 1.00 85.31 314 VAL A C 1
ATOM 2375 O O . VAL A 1 314 ? -3.785 4.718 1.709 1.00 85.31 314 VAL A O 1
ATOM 2378 N N . GLY A 1 315 ? -5.615 5.042 2.962 1.00 76.44 315 GLY A N 1
ATOM 2379 C CA . GLY A 1 315 ? -6.511 5.296 1.839 1.00 76.44 315 GLY A CA 1
ATOM 2380 C C . GLY A 1 315 ? -6.751 6.791 1.614 1.00 76.44 315 GLY A C 1
ATOM 2381 O O . GLY A 1 315 ? -6.121 7.652 2.225 1.00 76.44 315 GLY A O 1
ATOM 2382 N N . GLU A 1 316 ? -7.717 7.119 0.760 1.00 73.62 316 GLU A N 1
ATOM 2383 C CA . GLU A 1 316 ? -8.155 8.497 0.503 1.00 73.62 316 GLU A CA 1
ATOM 2384 C C . GLU A 1 316 ? -8.817 9.133 1.733 1.00 73.62 316 GLU A C 1
ATOM 2386 O O . GLU A 1 316 ? -8.743 10.341 1.949 1.00 73.62 316 GLU A O 1
ATOM 2391 N N . THR A 1 317 ? -9.524 8.333 2.527 1.00 75.31 317 THR A N 1
ATOM 2392 C CA . THR A 1 317 ? -10.432 8.821 3.571 1.00 75.31 317 THR A CA 1
ATOM 2393 C C . THR A 1 317 ? -10.124 8.288 4.954 1.00 75.31 317 THR A C 1
ATOM 2395 O O . THR A 1 317 ? -10.671 8.819 5.919 1.00 75.31 317 THR A O 1
ATOM 2398 N N . SER A 1 318 ? -9.321 7.233 5.072 1.00 83.31 318 SER A N 1
ATOM 2399 C CA . SER A 1 318 ? -9.060 6.552 6.337 1.00 83.31 318 SER A CA 1
ATOM 2400 C C . SER A 1 318 ? -7.638 6.000 6.411 1.00 83.31 318 SER A C 1
ATOM 2402 O O . SER A 1 318 ? -7.095 5.482 5.438 1.00 83.31 318 SER A O 1
ATOM 2404 N N . LEU A 1 319 ? -7.067 6.063 7.611 1.00 90.12 319 LEU A N 1
ATOM 2405 C CA . LEU A 1 319 ? -5.964 5.211 8.034 1.00 90.12 319 LEU A CA 1
ATOM 2406 C C . LEU A 1 319 ? -6.538 3.845 8.425 1.00 90.12 319 LEU A C 1
ATOM 2408 O O . LEU A 1 319 ? -7.464 3.769 9.234 1.00 90.12 319 LEU A O 1
ATOM 2412 N N . TRP A 1 320 ? -5.961 2.782 7.887 1.00 92.31 320 TRP A N 1
ATOM 2413 C CA . TRP A 1 320 ? -6.286 1.396 8.202 1.00 92.31 320 TRP A CA 1
ATOM 2414 C C . TRP A 1 320 ? -5.190 0.819 9.085 1.00 92.31 320 TRP A C 1
ATOM 2416 O O . TRP A 1 320 ? -4.008 1.008 8.810 1.00 92.31 320 TRP A O 1
ATOM 2426 N N . ILE A 1 321 ? -5.576 0.141 10.161 1.00 94.75 321 ILE A N 1
ATOM 2427 C CA . ILE A 1 321 ? -4.657 -0.402 11.163 1.00 94.75 321 ILE A CA 1
ATOM 2428 C C . ILE A 1 321 ? -4.990 -1.879 11.334 1.00 94.75 321 ILE A C 1
ATOM 2430 O O . ILE A 1 321 ? -6.082 -2.213 11.793 1.00 94.75 321 ILE A O 1
ATOM 2434 N N . LEU A 1 322 ? -4.060 -2.764 10.988 1.00 93.38 322 LEU A N 1
ATOM 2435 C CA . LEU A 1 322 ? -4.173 -4.185 11.302 1.00 93.38 322 LEU A CA 1
ATOM 2436 C C . LEU A 1 322 ? -3.470 -4.444 12.634 1.00 93.38 322 LEU A C 1
ATOM 2438 O O . LEU A 1 322 ? -2.276 -4.168 12.781 1.00 93.38 322 LEU A O 1
ATOM 2442 N N . SER A 1 323 ? -4.199 -4.976 13.611 1.00 94.56 323 SER A N 1
ATOM 2443 C CA . SER A 1 323 ? -3.602 -5.379 14.882 1.00 94.56 323 SER A CA 1
ATOM 2444 C C . SER A 1 323 ? -2.835 -6.694 14.754 1.00 94.56 323 SER A C 1
ATOM 2446 O O . SER A 1 323 ? -3.085 -7.509 13.862 1.00 94.56 323 SER A O 1
ATOM 2448 N N . THR A 1 324 ? -1.954 -6.969 15.716 1.00 91.69 324 THR A N 1
ATOM 2449 C CA . THR A 1 324 ? -1.277 -8.276 15.816 1.00 91.69 324 THR A CA 1
ATOM 2450 C C . THR A 1 324 ? -2.245 -9.437 16.067 1.00 91.69 324 THR A C 1
ATOM 2452 O O . THR A 1 324 ? -1.881 -10.591 15.858 1.00 91.69 324 THR A O 1
ATOM 2455 N N . ASN A 1 325 ? -3.483 -9.142 16.482 1.00 90.31 325 ASN A N 1
ATOM 2456 C CA . ASN A 1 325 ? -4.559 -10.120 16.654 1.00 90.31 325 ASN A CA 1
ATOM 2457 C C . ASN A 1 325 ? -5.369 -10.352 15.367 1.00 90.31 325 ASN A C 1
ATOM 2459 O O . ASN A 1 325 ? -6.398 -11.018 15.420 1.00 90.31 325 ASN A O 1
ATOM 2463 N N . ARG A 1 326 ? -4.916 -9.825 14.218 1.00 87.81 326 ARG A N 1
ATOM 2464 C CA . ARG A 1 326 ? -5.585 -9.953 12.909 1.00 87.81 326 ARG A CA 1
ATOM 2465 C C . ARG A 1 326 ? -6.951 -9.266 12.836 1.00 87.81 326 ARG A C 1
ATOM 2467 O O . ARG A 1 326 ? -7.784 -9.640 12.015 1.00 87.81 326 ARG A O 1
ATOM 2474 N N . GLU A 1 327 ? -7.166 -8.245 13.660 1.00 90.88 327 GLU A N 1
ATOM 2475 C CA . GLU A 1 327 ? -8.362 -7.403 13.603 1.00 90.88 327 GLU A CA 1
ATOM 2476 C C . GLU A 1 327 ? -8.054 -6.101 12.864 1.00 90.88 327 GLU A C 1
ATOM 2478 O O . GLU A 1 327 ? -7.022 -5.466 13.103 1.00 90.88 327 GLU A O 1
ATOM 2483 N N . LEU A 1 328 ? -8.960 -5.698 11.974 1.00 91.19 328 LEU A N 1
ATOM 2484 C CA . LEU A 1 328 ? -8.836 -4.459 11.219 1.00 91.19 328 LEU A CA 1
ATOM 2485 C C . LEU A 1 328 ? -9.563 -3.317 11.930 1.00 91.19 328 LEU A C 1
ATOM 2487 O O . LEU A 1 328 ? -10.725 -3.439 12.321 1.00 91.19 328 LEU A O 1
ATOM 2491 N N . PHE A 1 329 ? -8.886 -2.181 12.032 1.00 93.56 329 PHE A N 1
ATOM 2492 C CA . PHE A 1 329 ? -9.423 -0.927 12.537 1.00 93.56 329 PHE A CA 1
ATOM 2493 C C . PHE A 1 329 ? -9.293 0.158 11.470 1.00 93.56 329 PHE A C 1
ATOM 2495 O O . PHE A 1 329 ? -8.411 0.107 10.612 1.00 93.56 329 PHE A O 1
ATOM 2502 N N . SER A 1 330 ? -10.162 1.158 11.543 1.00 91.81 330 SER A N 1
ATOM 2503 C CA . SER A 1 330 ? -10.089 2.363 10.724 1.00 91.81 330 SER A CA 1
ATOM 2504 C C . SER A 1 330 ? -10.025 3.604 11.600 1.00 91.81 330 SER A C 1
ATOM 2506 O O . SER A 1 330 ? -10.524 3.613 12.726 1.00 91.81 330 SER A O 1
ATOM 2508 N N . CYS A 1 331 ? -9.428 4.658 11.065 1.00 90.50 331 CYS A N 1
ATOM 2509 C CA . CYS A 1 331 ? -9.454 5.993 11.629 1.00 90.50 331 CYS A CA 1
ATOM 2510 C C . CYS A 1 331 ? -9.640 6.993 10.493 1.00 90.50 331 CYS A C 1
ATOM 2512 O O . CYS A 1 331 ? -8.812 7.066 9.583 1.00 90.50 331 CYS A O 1
ATOM 2514 N N . LYS A 1 332 ? -10.741 7.744 10.515 1.00 87.94 332 LYS A N 1
ATOM 2515 C CA . LYS A 1 332 ? -11.066 8.688 9.442 1.00 87.94 332 LYS A CA 1
ATOM 2516 C C . LYS A 1 332 ? -9.981 9.763 9.335 1.00 87.94 332 LYS A C 1
ATOM 2518 O O . LYS A 1 332 ? -9.576 10.329 10.340 1.00 87.94 332 LYS A O 1
ATOM 2523 N N . LEU A 1 333 ? -9.552 10.080 8.117 1.00 80.19 333 LEU A N 1
ATOM 2524 C CA . LEU A 1 333 ? -8.612 11.161 7.851 1.00 80.19 333 LEU A CA 1
ATOM 2525 C C . LEU A 1 333 ? -9.299 12.541 7.970 1.00 80.19 333 LEU A C 1
ATOM 2527 O O . LEU A 1 333 ? -10.430 12.711 7.498 1.00 80.19 333 LEU A O 1
ATOM 2531 N N . PRO A 1 334 ? -8.634 13.545 8.573 1.00 87.19 334 PRO A N 1
ATOM 2532 C CA . PRO A 1 334 ? -7.362 13.430 9.289 1.00 87.19 334 PRO A CA 1
ATOM 2533 C C . PRO A 1 334 ? -7.516 12.616 10.583 1.00 87.19 334 PRO A C 1
ATOM 2535 O O . PRO A 1 334 ? -8.353 12.968 11.405 1.00 87.19 334 PRO A O 1
ATOM 2538 N N . CYS A 1 335 ? -6.685 11.584 10.772 1.00 87.75 335 CYS A N 1
ATOM 2539 C CA . CYS A 1 335 ? -6.707 10.759 11.980 1.00 87.75 335 CYS A CA 1
ATOM 2540 C C . CYS A 1 335 ? -5.925 11.463 13.095 1.00 87.75 335 CYS A C 1
ATOM 2542 O O . CYS A 1 335 ? -4.705 11.629 12.984 1.00 87.75 335 CYS A O 1
ATOM 2544 N N . ASN A 1 336 ? -6.616 11.907 14.146 1.00 89.50 336 ASN A N 1
ATOM 2545 C CA . ASN A 1 336 ? -6.040 12.791 15.167 1.00 89.50 336 ASN A CA 1
ATOM 2546 C C . ASN A 1 336 ? -5.815 12.117 16.521 1.00 89.50 336 ASN A C 1
ATOM 2548 O O . ASN A 1 336 ? -5.162 12.703 17.385 1.00 89.50 336 ASN A O 1
ATOM 2552 N N . GLY A 1 337 ? -6.333 10.907 16.739 1.00 94.31 337 GLY A N 1
ATOM 2553 C CA . GLY A 1 337 ? -6.116 10.221 18.006 1.00 94.31 337 GLY A CA 1
ATOM 2554 C C . GLY A 1 337 ? -6.963 8.971 18.233 1.00 94.31 337 GLY A C 1
ATOM 2555 O O . GLY A 1 337 ? -7.732 8.554 17.369 1.00 94.31 337 GLY A O 1
ATOM 2556 N N . PRO A 1 338 ? -6.853 8.369 19.430 1.00 95.81 338 PRO A N 1
ATOM 2557 C CA . PRO A 1 338 ? -7.413 7.049 19.723 1.00 95.81 338 PRO A CA 1
ATOM 2558 C C . PRO A 1 338 ? -8.944 6.994 19.732 1.00 95.81 338 PRO A C 1
ATOM 2560 O O . PRO A 1 338 ? -9.505 5.926 19.516 1.00 95.81 338 PRO A O 1
ATOM 2563 N N . SER A 1 339 ? -9.634 8.115 19.966 1.00 95.06 339 SER A N 1
ATOM 2564 C CA . SER A 1 339 ? -11.105 8.166 19.972 1.00 95.06 339 SER A CA 1
ATOM 2565 C C . SER A 1 339 ? -11.736 7.996 18.589 1.00 95.06 339 SER A C 1
ATOM 2567 O O . SER A 1 339 ? -12.926 7.715 18.504 1.00 95.06 339 SER A O 1
ATOM 2569 N N . GLU A 1 340 ? -10.957 8.195 17.525 1.00 94.00 340 GLU A N 1
ATOM 2570 C CA . GLU A 1 340 ? -11.393 8.060 16.130 1.00 94.00 340 GLU A CA 1
ATOM 2571 C C . GLU A 1 340 ? -11.103 6.659 15.565 1.00 94.00 340 GLU A C 1
ATOM 2573 O O . GLU A 1 340 ? -11.471 6.366 14.428 1.00 94.00 340 GLU A O 1
ATOM 2578 N N . VAL A 1 341 ? -10.442 5.795 16.347 1.00 96.06 341 VAL A N 1
ATOM 2579 C CA . VAL A 1 341 ? -10.098 4.431 15.945 1.00 96.06 341 VAL A CA 1
ATOM 2580 C C . VAL A 1 341 ? -11.269 3.498 16.238 1.00 96.06 341 VAL A C 1
ATOM 2582 O O . VAL A 1 341 ? -11.672 3.311 17.389 1.00 96.06 341 VAL A O 1
ATOM 2585 N N . HIS A 1 342 ? -11.796 2.872 15.191 1.00 94.38 342 HIS A N 1
ATOM 2586 C CA . HIS A 1 342 ? -12.961 1.997 15.263 1.00 94.38 342 HIS A CA 1
ATOM 2587 C C . HIS A 1 342 ? -12.682 0.648 14.609 1.00 94.38 342 HIS A C 1
ATOM 2589 O O . HIS A 1 342 ? -12.067 0.582 13.547 1.00 94.38 342 HIS A O 1
ATOM 2595 N N . ILE A 1 343 ? -13.159 -0.432 15.231 1.00 93.25 343 ILE A N 1
ATOM 2596 C CA . ILE A 1 343 ? -13.085 -1.777 14.652 1.00 93.25 343 ILE A CA 1
ATOM 2597 C C . ILE A 1 343 ? -13.941 -1.868 13.382 1.00 93.25 343 ILE A C 1
ATOM 2599 O O . ILE A 1 343 ? -15.046 -1.327 13.322 1.00 93.25 343 ILE A O 1
ATOM 2603 N N . VAL A 1 344 ? -13.432 -2.575 12.376 1.00 89.12 344 VAL A N 1
ATOM 2604 C CA . VAL A 1 344 ? -14.124 -2.875 11.120 1.00 89.12 344 VAL A CA 1
ATOM 2605 C C . VAL A 1 344 ? -14.738 -4.267 11.251 1.00 89.12 344 VAL A C 1
ATOM 2607 O O . VAL A 1 344 ? -14.106 -5.273 10.943 1.00 89.12 344 VAL A O 1
ATOM 2610 N N . THR A 1 345 ? -15.965 -4.343 11.762 1.00 86.75 345 THR A N 1
ATOM 2611 C CA . THR A 1 345 ? -16.589 -5.622 12.155 1.00 86.75 345 THR A CA 1
ATOM 2612 C C . THR A 1 345 ? -16.809 -6.599 11.003 1.00 86.75 345 THR A C 1
ATOM 2614 O O . THR A 1 345 ? -16.833 -7.804 11.234 1.00 86.75 345 THR A O 1
ATOM 2617 N N . ASP A 1 346 ? -16.944 -6.089 9.778 1.00 81.88 346 ASP A N 1
ATOM 2618 C CA . ASP A 1 346 ? -17.196 -6.891 8.576 1.00 81.88 346 ASP A CA 1
ATOM 2619 C C . ASP A 1 346 ? -15.914 -7.202 7.781 1.00 81.88 346 ASP A C 1
ATOM 2621 O O . ASP A 1 346 ? -15.987 -7.717 6.661 1.00 81.88 346 ASP A O 1
ATOM 2625 N N . ALA A 1 347 ? -14.737 -6.878 8.332 1.00 83.19 347 ALA A N 1
ATOM 2626 C CA . ALA A 1 347 ? -13.465 -7.230 7.715 1.00 83.19 347 ALA A CA 1
ATOM 2627 C C . ALA A 1 347 ? -13.277 -8.760 7.672 1.00 83.19 347 ALA A C 1
ATOM 2629 O O . ALA A 1 347 ? -13.677 -9.465 8.608 1.00 83.19 347 ALA A O 1
ATOM 2630 N N . PRO A 1 348 ? -12.653 -9.302 6.610 1.00 82.06 348 PRO A N 1
ATOM 2631 C CA . PRO A 1 348 ? -12.254 -10.699 6.581 1.00 82.06 348 PRO A CA 1
ATOM 2632 C C . PRO A 1 348 ? -11.361 -11.020 7.781 1.00 82.06 348 PRO A C 1
ATOM 2634 O O . PRO A 1 348 ? -10.500 -10.226 8.156 1.00 82.06 348 PRO A O 1
ATOM 2637 N N . LYS A 1 349 ? -11.550 -12.197 8.377 1.00 82.25 349 LYS A N 1
ATOM 2638 C CA . LYS A 1 349 ? -10.632 -12.698 9.407 1.00 82.25 349 LYS A CA 1
ATOM 2639 C C . LYS A 1 349 ? -9.299 -13.091 8.776 1.00 82.25 349 LYS A C 1
ATOM 2641 O O . LYS A 1 349 ? -9.246 -13.346 7.578 1.00 82.25 349 LYS A O 1
ATOM 2646 N N . ASP A 1 350 ? -8.253 -13.164 9.595 1.00 81.31 350 ASP A N 1
ATOM 2647 C CA . ASP A 1 350 ? -6.939 -13.702 9.215 1.00 81.31 350 ASP A CA 1
ATOM 2648 C C . ASP A 1 350 ? -6.262 -12.952 8.052 1.00 81.31 350 ASP A C 1
ATOM 2650 O O . ASP A 1 350 ? -5.580 -13.549 7.216 1.00 81.31 350 ASP A O 1
ATOM 2654 N N . MET A 1 351 ? -6.440 -11.625 8.001 1.00 83.06 351 MET A N 1
ATOM 2655 C CA . MET A 1 351 ? -5.737 -10.761 7.047 1.00 83.06 351 MET A CA 1
ATOM 2656 C C . MET A 1 351 ? -4.216 -10.894 7.215 1.00 83.06 351 MET A C 1
ATOM 2658 O O . MET A 1 351 ? -3.684 -10.827 8.328 1.00 83.06 351 MET A O 1
ATOM 2662 N N . ILE A 1 352 ? -3.522 -11.089 6.098 1.00 74.62 352 ILE A N 1
ATOM 2663 C CA . ILE A 1 352 ? -2.071 -11.251 6.032 1.00 74.62 352 ILE A CA 1
ATOM 2664 C C . ILE A 1 352 ? -1.425 -9.860 6.132 1.00 74.62 352 ILE A C 1
ATOM 2666 O O . ILE A 1 352 ? -1.891 -8.927 5.472 1.00 74.62 352 ILE A O 1
ATOM 2670 N N . PRO A 1 353 ? -0.375 -9.695 6.953 1.00 62.56 353 PRO A N 1
ATOM 2671 C CA . PRO A 1 353 ? 0.420 -8.484 6.943 1.00 62.56 353 PRO A CA 1
ATOM 2672 C C . PRO A 1 353 ? 1.397 -8.505 5.761 1.00 62.56 353 PRO A C 1
ATOM 2674 O O . PRO A 1 353 ? 1.875 -9.573 5.378 1.00 62.56 353 PRO A O 1
ATOM 2677 N N . PHE A 1 354 ? 1.731 -7.347 5.203 1.00 59.34 354 PHE A N 1
ATOM 2678 C CA . PHE A 1 354 ? 2.867 -7.219 4.297 1.00 59.34 354 PHE A CA 1
ATOM 2679 C C . PHE A 1 354 ? 4.132 -7.680 5.044 1.00 59.34 354 PHE A C 1
ATOM 2681 O O . PHE A 1 354 ? 4.339 -7.316 6.205 1.00 59.34 354 PHE A O 1
ATOM 2688 N N . GLY A 1 355 ? 4.868 -8.610 4.428 1.00 43.78 355 GLY A N 1
ATOM 2689 C CA . GLY A 1 355 ? 5.907 -9.424 5.074 1.00 43.78 355 GLY A CA 1
ATOM 2690 C C . GLY A 1 355 ? 7.283 -8.788 5.107 1.00 43.78 355 GLY A C 1
ATOM 2691 O O . GLY A 1 355 ? 7.656 -8.162 4.093 1.00 43.78 355 GLY A O 1
#

Foldseek 3Di:
DDDDDDDWDDDDQQDKDWDWDQDPVRATDIDIDTNVVPVPDPGPGPDDDPVPDDPDDDDDDDDDFDWDDDVVQWDQDPVRDTHGDDDGDDDDDDDPDQFFFDWFAFDDDAQGIWTDRPVCLQPDFIAGFHAAAQDWADERFKIWGQHPPPRWIWMATRVQTHRPDPVRTDTAHQAPLPVQTGFQEWYDYDFKIWTAGPQQFIWIDGRVNPDDIAGFEEPPHGFPYWEDEPFKIWGAHPQQWIWIWGPPTHRHTHIDTDDGQFPDWEYYHFKIWTQGVVQWWIWIDTRVNPDDTDTATDPVFADVVLVGFPDWYDTPFWIWTQHPQQWIWIATPVRRYRVRIGTSVNDDGRTNDSD

pLDDT: mean 72.72, std 24.66, range [22.67, 98.56]

Secondary structure (DSSP, 8-state):
------------TT-EEEEEEE-TTS-EEEEEEEGGGGTT-SS--S--STT-----SS----PPPP---SGGGEEE-TTSPEEE-----S--SS-------EEEEBSSSS--EEEE-GGGTTTSPPEEES--EEEEEE-SSEEEEEETTT--EEEEEGGG--SS-STT-EEE----STTS--EEEEEE-SSEEEEEETT--EEEEETT--S--EE-S-TT---SEEEE-SSEEEEE-TTSEEEEEESSP-TT---EEEEESEEEEEE-SSEEEEEETTSS-EEEEETT--S--EEEE-TTTS-TTT-SEEEEEE-SSEEEEEETTS-EEEEESS--SGGGEEE-TTSPSSBPPP-

Organism: NCBI:txid1486918

InterPro domains:
  IPR006624 Beta-propeller repeat TECPR [PF19193] (112-320)
  IPR006624 Beta-propeller repeat TECPR [SM00706] (167-207)
  IPR006624 Beta-propeller repeat TECPR [SM00706] (211-247)
  IPR006624 Beta-propeller repeat TECPR [SM00706] (297-333)

Sequence (355 aa):
FSSIYSTVMDVNLGEQYGFALINAAGERMFELGNSARFINIHQPVLTEGSCLAEINAGGTVYRNRQVPTEQSQITLNANGEYDAAGTWGSCTGLKCPVTVKLIATVQGDGDNVYGIEEQKAMKEIWKKYKGHFSIVSAGVQNTWGLDTVTNRLAWTRNADLNPYSDANWKFVSNANAGSSGAIKDFDAGYDDVMGVTADDKVWQRPVSGANSWTAAGYSGSRLIQTTLGRTQLWGVNSANNLFRSTLPMHSESTWAAEIGGVKQVEVGDADCFIVLTDNKTIKRNQENGGGTWATVLSSTNIPAAVSAIDQVAVGETSLWILSTNRELFSCKLPCNGPSEVHIVTDAPKDMIPFG